Protein AF-0000000072247531 (afdb_homodimer)

Solvent-accessible surface area (backbone atoms only — not comparable to full-atom values): 13735 Å² total; per-residue (Å²): 115,61,51,34,40,39,31,24,33,30,84,73,25,49,42,30,25,58,29,80,34,86,68,77,52,64,66,54,57,54,51,50,53,52,47,31,53,40,40,44,51,36,72,31,54,47,74,45,80,54,95,79,24,31,41,37,31,31,46,56,71,61,30,32,42,34,38,30,31,53,67,83,54,58,65,70,59,52,50,52,50,49,50,50,51,50,52,53,50,50,50,51,47,32,70,75,70,44,84,74,96,62,58,62,43,62,53,61,71,64,62,82,61,68,44,72,41,43,69,56,21,61,55,50,52,69,72,82,117,63,51,35,39,38,31,23,32,30,83,72,25,50,42,30,23,57,30,78,35,86,66,77,51,64,66,52,56,52,51,50,53,54,47,31,54,40,41,45,50,36,73,32,54,47,77,47,80,54,95,78,24,31,39,38,32,30,45,55,71,59,31,32,44,35,37,32,33,53,68,83,56,58,66,69,58,52,50,52,51,48,51,50,51,51,51,52,50,51,50,51,46,33,71,75,71,45,84,73,95,61,56,63,42,62,52,61,71,63,61,82,60,69,43,73,42,42,70,56,21,63,55,50,51,70,72,81

Nearest PDB structures (foldseek):
  5vni-assembly1_C  TM=5.620E-01  e=4.328E-06  Mus musculus
  1ifq-assembly1_A  TM=5.207E-01  e=1.667E-06  Mus musculus
  5vnj-assembly1_C  TM=5.382E-01  e=6.189E-06  Mus musculus
  2dmw-assembly1_A  TM=5.310E-01  e=2.405E-03  Homo sapiens
  4afi-assembly1_B  TM=4.437E-01  e=2.877E-03  Homo sapiens

Radius of gyration: 19.78 Å; Cα contacts (8 Å, |Δi|>4): 388; chains: 2; bounding box: 43×55×35 Å

InterPro domains:
  IPR010908 Longin domain [PF13774] (33-120)
  IPR010908 Longin domain [PS50859] (6-124)
  IPR010908 Longin domain [SM01270] (31-123)
  IPR010908 Longin domain [cd14824] (4-121)
  IPR011012 Longin-like domain superfamily [SSF64356] (2-121)
  IPR044565 Vesicle-trafficking protein Sec22 [PTHR45837] (1-121)

Secondary structure (DSSP, 8-state):
---EEEEEETTT--EEEE---S---HHHHHHHHHHHHHHTTGGG-EEEEETTEEEEEEEETTEEEEEEEETTS-HHHHHHHHHHHHHHHHHHHHHHH-SSS--HHHHHHH--STTTTHHHHHHHHHH-/---EEEEEETTT--EEEE---S---HHHHHHHHHHHHHHTTGGG-EEEEETTEEEEEEEETTEEEEEEEETTS-HHHHHHHHHHHHHHHHHHHHHHH-SSS--HHHHHHH--STTTTHHHHHHHHHH-

Structure (mmCIF, N/CA/C/O backbone):
data_AF-0000000072247531-model_v1
#
loop_
_entity.id
_entity.type
_entity.pdbx_description
1 polymer 'Longin domain-containing protein'
#
loop_
_atom_site.group_PDB
_atom_site.id
_atom_site.type_symbol
_atom_site.label_atom_id
_atom_site.label_alt_id
_atom_site.label_comp_id
_atom_site.label_asym_id
_atom_site.label_entity_id
_atom_site.label_seq_id
_atom_site.pdbx_PDB_ins_code
_atom_site.Cartn_x
_atom_site.Cartn_y
_atom_site.Cartn_z
_atom_site.occupancy
_atom_site.B_iso_or_equiv
_atom_site.auth_seq_id
_atom_site.auth_comp_id
_atom_site.auth_asym_id
_atom_site.auth_atom_id
_atom_site.pdbx_PDB_model_num
ATOM 1 N N . MET A 1 1 ? 10.039 -18.219 -16.688 1 75 1 MET A N 1
ATOM 2 C CA . MET A 1 1 ? 11.008 -17.312 -16.078 1 75 1 MET A CA 1
ATOM 3 C C . MET A 1 1 ? 10.609 -16.953 -14.648 1 75 1 MET A C 1
ATOM 5 O O . MET A 1 1 ? 11.469 -16.781 -13.789 1 75 1 MET A O 1
ATOM 9 N N . CYS A 1 2 ? 9.586 -16.984 -14.242 1 89.31 2 CYS A N 1
ATOM 10 C CA . CYS A 1 2 ? 9.141 -16.672 -12.883 1 89.31 2 CYS A CA 1
ATOM 11 C C . CYS A 1 2 ? 9.352 -17.875 -11.961 1 89.31 2 CYS A C 1
ATOM 13 O O . CYS A 1 2 ? 8.93 -18.984 -12.281 1 89.31 2 CYS A O 1
ATOM 15 N N . ASP A 1 3 ? 10.055 -17.656 -10.883 1 89.56 3 ASP A N 1
ATOM 16 C CA . ASP A 1 3 ? 10.422 -18.766 -10.008 1 89.56 3 ASP A CA 1
ATOM 17 C C . ASP A 1 3 ? 9.234 -19.203 -9.156 1 89.56 3 ASP A C 1
ATOM 19 O O . ASP A 1 3 ? 9.086 -20.391 -8.844 1 89.56 3 ASP A O 1
ATOM 23 N N . ALA A 1 4 ? 8.477 -18.281 -8.773 1 90.94 4 ALA A N 1
ATOM 24 C CA . ALA A 1 4 ? 7.32 -18.625 -7.941 1 90.94 4 ALA A CA 1
ATOM 25 C C . ALA A 1 4 ? 6.289 -17.5 -7.957 1 90.94 4 ALA A C 1
ATOM 27 O O . ALA A 1 4 ? 6.629 -16.328 -8.203 1 90.94 4 ALA A O 1
ATOM 28 N N . VAL A 1 5 ? 5.082 -17.891 -7.723 1 92.94 5 VAL A N 1
ATOM 29 C CA . VAL A 1 5 ? 3.982 -16.953 -7.535 1 92.94 5 VAL A CA 1
ATOM 30 C C . VAL A 1 5 ? 3.23 -17.297 -6.25 1 92.94 5 VAL A C 1
ATOM 32 O O . VAL A 1 5 ? 2.971 -18.469 -5.965 1 92.94 5 VAL A O 1
ATOM 35 N N . LEU A 1 6 ? 2.984 -16.312 -5.457 1 93.88 6 LEU A N 1
ATOM 36 C CA . LEU A 1 6 ? 2.229 -16.5 -4.223 1 93.88 6 LEU A CA 1
ATOM 37 C C . LEU A 1 6 ? 1.16 -15.43 -4.07 1 93.88 6 LEU A C 1
ATOM 39 O O . LEU A 1 6 ? 1.427 -14.242 -4.301 1 93.88 6 LEU A O 1
ATOM 43 N N . LEU A 1 7 ? -0.03 -15.812 -3.844 1 95.56 7 LEU A N 1
ATOM 44 C CA . LEU A 1 7 ? -1.113 -14.914 -3.469 1 95.56 7 LEU A CA 1
ATOM 45 C C . LEU A 1 7 ? -1.451 -15.055 -1.989 1 95.56 7 LEU A C 1
ATOM 47 O O . LEU A 1 7 ? -1.63 -16.172 -1.493 1 95.56 7 LEU A O 1
ATOM 51 N N . CYS A 1 8 ? -1.538 -13.93 -1.299 1 95 8 CYS A N 1
ATOM 52 C CA . CYS A 1 8 ? -1.898 -13.992 0.113 1 95 8 CYS A CA 1
ATOM 53 C C . CYS A 1 8 ? -2.809 -12.828 0.494 1 95 8 CYS A C 1
ATOM 55 O O . CYS A 1 8 ? -2.859 -11.82 -0.211 1 95 8 CYS A O 1
ATOM 57 N N . ARG A 1 9 ? -3.535 -13.008 1.537 1 90.56 9 ARG A N 1
ATOM 58 C CA . ARG A 1 9 ? -4.363 -11.945 2.092 1 90.56 9 ARG A CA 1
ATOM 59 C C . ARG A 1 9 ? -3.508 -10.898 2.797 1 90.56 9 ARG A C 1
ATOM 61 O O . ARG A 1 9 ? -2.65 -11.234 3.615 1 90.56 9 ARG A O 1
ATOM 68 N N . VAL A 1 10 ? -3.68 -9.648 2.432 1 85.5 10 VAL A N 1
ATOM 69 C CA . VAL A 1 10 ? -2.834 -8.562 2.91 1 85.5 10 VAL A CA 1
ATOM 70 C C . VAL A 1 10 ? -3.035 -8.367 4.41 1 85.5 10 VAL A C 1
ATOM 72 O O . VAL A 1 10 ? -2.08 -8.094 5.141 1 85.5 10 VAL A O 1
ATOM 75 N N . SER A 1 11 ? -4.246 -8.578 4.871 1 78.25 11 SER A N 1
ATOM 76 C CA . SER A 1 11 ? -4.625 -8.234 6.234 1 78.25 11 SER A CA 1
ATOM 77 C C . SER A 1 11 ? -3.842 -9.062 7.25 1 78.25 11 SER A C 1
ATOM 79 O O . SER A 1 11 ? -3.494 -8.57 8.328 1 78.25 11 SER A O 1
ATOM 81 N N . ASP A 1 12 ? -3.537 -10.305 6.922 1 82.5 12 ASP A N 1
ATOM 82 C CA . ASP A 1 12 ? -2.898 -11.164 7.91 1 82.5 12 ASP A CA 1
ATOM 83 C C . ASP A 1 12 ? -1.854 -12.07 7.262 1 82.5 12 ASP A C 1
ATOM 85 O O . ASP A 1 12 ? -1.236 -12.891 7.938 1 82.5 12 ASP A O 1
ATOM 89 N N . GLY A 1 13 ? -1.69 -12.047 6.039 1 90.44 13 GLY A N 1
ATOM 90 C CA . GLY A 1 13 ? -0.67 -12.836 5.359 1 90.44 13 GLY A CA 1
ATOM 91 C C . GLY A 1 13 ? -1.125 -14.242 5.023 1 90.44 13 GLY A C 1
ATOM 92 O O . GLY A 1 13 ? -0.319 -15.078 4.613 1 90.44 13 GLY A O 1
ATOM 93 N N . LEU A 1 14 ? -2.396 -14.578 5.188 1 93.25 14 LEU A N 1
ATOM 94 C CA . LEU A 1 14 ? -2.906 -15.914 4.875 1 93.25 14 LEU A CA 1
ATOM 95 C C . LEU A 1 14 ? -2.674 -16.25 3.408 1 93.25 14 LEU A C 1
ATOM 97 O O . LEU A 1 14 ? -3.137 -15.539 2.518 1 93.25 14 LEU A O 1
ATOM 101 N N . THR A 1 15 ? -2.01 -17.391 3.178 1 94.94 15 THR A N 1
ATOM 102 C CA . THR A 1 15 ? -1.706 -17.812 1.816 1 94.94 15 THR A CA 1
ATOM 103 C C . THR A 1 15 ? -2.949 -18.375 1.138 1 94.94 15 THR A C 1
ATOM 105 O O . THR A 1 15 ? -3.582 -19.297 1.66 1 94.94 15 THR A O 1
ATOM 108 N N . LEU A 1 16 ? -3.236 -17.844 -0.013 1 96.19 16 LEU A N 1
ATOM 109 C CA . LEU A 1 16 ? -4.391 -18.297 -0.781 1 96.19 16 LEU A CA 1
ATOM 110 C C . LEU A 1 16 ? -3.967 -19.234 -1.9 1 96.19 16 LEU A C 1
ATOM 112 O O . LEU A 1 16 ? -4.645 -20.234 -2.174 1 96.19 16 LEU A O 1
ATOM 116 N N . VAL A 1 17 ? -2.895 -18.906 -2.586 1 94.5 17 VAL A N 1
ATOM 117 C CA . VAL A 1 17 ? -2.342 -19.656 -3.709 1 94.5 17 VAL A CA 1
ATOM 118 C C . VAL A 1 17 ? -0.818 -19.656 -3.627 1 94.5 17 VAL A C 1
ATOM 120 O O . VAL A 1 17 ? -0.207 -18.656 -3.25 1 94.5 17 VAL A O 1
ATOM 123 N N . GLU A 1 18 ? -0.218 -20.688 -3.896 1 91.69 18 GLU A N 1
ATOM 124 C CA . GLU A 1 18 ? 1.229 -20.781 -4.062 1 91.69 18 GLU A CA 1
ATOM 125 C C . GLU A 1 18 ? 1.593 -21.719 -5.215 1 91.69 18 GLU A C 1
ATOM 127 O O . GLU A 1 18 ? 1.03 -22.797 -5.34 1 91.69 18 GLU A O 1
ATOM 132 N N . THR A 1 19 ? 2.395 -21.125 -6.102 1 84.62 19 THR A N 1
ATOM 133 C CA . THR A 1 19 ? 2.826 -21.969 -7.207 1 84.62 19 THR A CA 1
ATOM 134 C C . THR A 1 19 ? 4.184 -22.594 -6.91 1 84.62 19 THR A C 1
ATOM 136 O O . THR A 1 19 ? 5.012 -22 -6.219 1 84.62 19 THR A O 1
ATOM 139 N N . ASN A 1 20 ? 4.211 -23.938 -6.711 1 64.38 20 ASN A N 1
ATOM 140 C CA . ASN A 1 20 ? 5.469 -24.641 -6.508 1 64.38 20 ASN A CA 1
ATOM 141 C C . ASN A 1 20 ? 6.34 -24.609 -7.762 1 64.38 20 ASN A C 1
ATOM 143 O O . ASN A 1 20 ? 5.922 -25.062 -8.828 1 64.38 20 ASN A O 1
ATOM 147 N N . SER A 1 21 ? 7.121 -23.438 -7.91 1 56.81 21 SER A N 1
ATOM 148 C CA . SER A 1 21 ? 8.07 -23.766 -8.969 1 56.81 21 SER A CA 1
ATOM 149 C C . SER A 1 21 ? 8.922 -24.984 -8.594 1 56.81 21 SER A C 1
ATOM 151 O O . SER A 1 21 ? 9.125 -25.266 -7.41 1 56.81 21 SER A O 1
ATOM 153 N N . GLU A 1 22 ? 9.039 -25.859 -9.523 1 53.44 22 GLU A N 1
ATOM 154 C CA . GLU A 1 22 ? 9.984 -26.969 -9.422 1 53.44 22 GLU A CA 1
ATOM 155 C C . GLU A 1 22 ? 11.227 -26.547 -8.625 1 53.44 22 GLU A C 1
ATOM 157 O O . GLU A 1 22 ? 11.977 -27.406 -8.156 1 53.44 22 GLU A O 1
ATOM 162 N N . THR A 1 23 ? 11.516 -25.297 -8.789 1 52 23 THR A N 1
ATOM 163 C CA . THR A 1 23 ? 12.805 -24.938 -8.188 1 52 23 THR A CA 1
ATOM 164 C C . THR A 1 23 ? 12.695 -24.875 -6.672 1 52 23 THR A C 1
ATOM 166 O O . THR A 1 23 ? 11.758 -24.281 -6.133 1 52 23 THR A O 1
ATOM 169 N N . LYS A 1 24 ? 12.812 -25.984 -6.02 1 56.06 24 LYS A N 1
ATOM 170 C CA . LYS A 1 24 ? 13.023 -26.422 -4.648 1 56.06 24 LYS A CA 1
ATOM 171 C C . LYS A 1 24 ? 13.719 -25.344 -3.822 1 56.06 24 LYS A C 1
ATOM 173 O O . LYS A 1 24 ? 14.312 -25.641 -2.783 1 56.06 24 LYS A O 1
ATOM 178 N N . ASN A 1 25 ? 13.57 -24.031 -4.266 1 69.88 25 ASN A N 1
ATOM 179 C CA . ASN A 1 25 ? 14.453 -23.188 -3.453 1 69.88 25 ASN A CA 1
ATOM 180 C C . ASN A 1 25 ? 13.773 -22.766 -2.156 1 69.88 25 ASN A C 1
ATOM 182 O O . ASN A 1 25 ? 12.891 -21.906 -2.168 1 69.88 25 ASN A O 1
ATOM 186 N N . MET A 1 26 ? 13.938 -23.609 -1.219 1 78.12 26 MET A N 1
ATOM 187 C CA . MET A 1 26 ? 13.492 -23.391 0.153 1 78.12 26 MET A CA 1
ATOM 188 C C . MET A 1 26 ? 13.688 -21.938 0.561 1 78.12 26 MET A C 1
ATOM 190 O O . MET A 1 26 ? 12.938 -21.406 1.382 1 78.12 26 MET A O 1
ATOM 194 N N . SER A 1 27 ? 14.625 -21.328 -0.127 1 83.56 27 SER A N 1
ATOM 195 C CA . SER A 1 27 ? 14.938 -19.953 0.213 1 83.56 27 SER A CA 1
ATOM 196 C C . SER A 1 27 ? 13.789 -19.016 -0.157 1 83.56 27 SER A C 1
ATOM 198 O O . SER A 1 27 ? 13.445 -18.109 0.603 1 83.56 27 SER A O 1
ATOM 200 N N . HIS A 1 28 ? 13.109 -19.312 -1.22 1 87.75 28 HIS A N 1
ATOM 201 C CA . HIS A 1 28 ? 12.008 -18.453 -1.65 1 87.75 28 HIS A CA 1
ATOM 202 C C . HIS A 1 28 ? 10.797 -18.625 -0.741 1 87.75 28 HIS A C 1
ATOM 204 O O . HIS A 1 28 ? 10.109 -17.641 -0.432 1 87.75 28 HIS A O 1
ATOM 210 N N . LYS A 1 29 ? 10.648 -19.875 -0.338 1 86.06 29 LYS A N 1
ATOM 211 C CA . LYS A 1 29 ? 9.508 -20.141 0.532 1 86.06 29 LYS A CA 1
ATOM 212 C C . LYS A 1 29 ? 9.586 -19.328 1.814 1 86.06 29 LYS A C 1
ATOM 214 O O . LYS A 1 29 ? 8.602 -1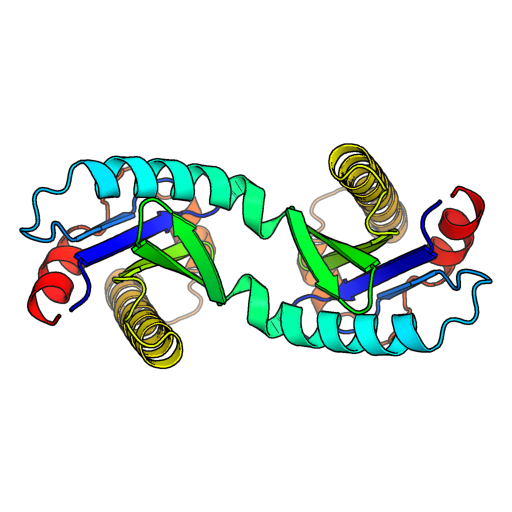8.703 2.227 1 86.06 29 LYS A O 1
ATOM 219 N N . PHE A 1 30 ? 10.719 -19.328 2.311 1 87.56 30 PHE A N 1
ATOM 220 C CA . PHE A 1 30 ? 10.93 -18.578 3.541 1 87.56 30 PHE A CA 1
ATOM 221 C C . PHE A 1 30 ? 10.773 -17.078 3.295 1 87.56 30 PHE A C 1
ATOM 223 O O . PHE A 1 30 ? 10.109 -16.375 4.066 1 87.56 30 PHE A O 1
ATOM 230 N N . GLU A 1 31 ? 11.344 -16.609 2.268 1 89.44 31 GLU A N 1
ATOM 231 C CA . GLU A 1 31 ? 11.289 -15.188 1.955 1 89.44 31 GLU A CA 1
ATOM 232 C C . GLU A 1 31 ? 9.859 -14.742 1.658 1 89.44 31 GLU A C 1
ATOM 234 O O . GLU A 1 31 ? 9.43 -13.672 2.092 1 89.44 31 GLU A O 1
ATOM 239 N N . LEU A 1 32 ? 9.18 -15.586 1.001 1 90.5 32 LEU A N 1
ATOM 240 C CA . LEU A 1 32 ? 7.805 -15.273 0.64 1 90.5 32 LEU A CA 1
ATOM 241 C C . LEU A 1 32 ? 6.918 -15.211 1.879 1 90.5 32 LEU A C 1
ATOM 243 O O . LEU A 1 32 ? 6.094 -14.297 2.012 1 90.5 32 LEU A O 1
ATOM 247 N N . LYS A 1 33 ? 7.137 -16.109 2.719 1 88.75 33 LYS A N 1
ATOM 248 C CA . LYS A 1 33 ? 6.387 -16.094 3.969 1 88.75 33 LYS A CA 1
ATOM 249 C C . LYS A 1 33 ? 6.664 -14.828 4.766 1 88.75 33 LYS A C 1
ATOM 251 O O . LYS A 1 33 ? 5.742 -14.211 5.309 1 88.75 33 LYS A O 1
ATOM 256 N N . LYS A 1 34 ? 7.895 -14.523 4.844 1 86.31 34 LYS A N 1
ATOM 257 C CA . LYS A 1 34 ? 8.289 -13.297 5.523 1 86.31 34 LYS A CA 1
ATOM 258 C C . LYS A 1 34 ? 7.641 -12.078 4.879 1 86.31 34 LYS A C 1
ATOM 260 O O . LYS A 1 34 ? 7.16 -11.18 5.578 1 86.31 34 LYS A O 1
ATOM 265 N N . LEU A 1 35 ? 7.586 -12.055 3.621 1 85.12 35 LEU A N 1
ATOM 266 C CA . LEU A 1 35 ? 7.012 -10.938 2.877 1 85.12 35 LEU A CA 1
ATOM 267 C C . LEU A 1 35 ? 5.512 -10.828 3.129 1 85.12 35 LEU A C 1
ATOM 269 O O . LEU A 1 35 ? 4.992 -9.727 3.336 1 85.12 35 LEU A O 1
ATOM 273 N N . CYS A 1 36 ? 4.82 -11.914 3.193 1 88.75 36 CYS A N 1
ATOM 274 C CA . CYS A 1 36 ? 3.385 -11.922 3.451 1 88.75 36 CYS A CA 1
ATOM 275 C C . CYS A 1 36 ? 3.076 -11.336 4.824 1 88.75 36 CYS A C 1
ATOM 277 O O . CYS A 1 36 ? 2.07 -10.641 4.996 1 88.75 36 CYS A O 1
ATOM 279 N N . LYS A 1 37 ? 3.959 -11.531 5.668 1 81.38 37 LYS A N 1
ATOM 280 C CA . LYS A 1 37 ? 3.77 -11.023 7.023 1 81.38 37 LYS A CA 1
ATOM 281 C C . LYS A 1 37 ? 4.031 -9.516 7.082 1 81.38 37 LYS A C 1
ATOM 283 O O . LYS A 1 37 ? 3.377 -8.797 7.84 1 81.38 37 LYS A O 1
ATOM 288 N N . LYS A 1 38 ? 4.973 -9.172 6.262 1 73 38 LYS A N 1
ATOM 289 C CA . LYS A 1 38 ? 5.344 -7.762 6.242 1 73 38 LYS A CA 1
ATOM 290 C C . LYS A 1 38 ? 4.285 -6.926 5.527 1 73 38 LYS A C 1
ATOM 292 O O . LYS A 1 38 ? 4.074 -5.762 5.871 1 73 38 LYS A O 1
ATOM 297 N N . LEU A 1 39 ? 3.703 -7.488 4.527 1 68.56 39 LEU A N 1
ATOM 298 C CA . LEU A 1 39 ? 2.682 -6.773 3.77 1 68.56 39 LEU A CA 1
ATOM 299 C C . LEU A 1 39 ? 1.564 -6.289 4.688 1 68.56 39 LEU A C 1
ATOM 301 O O . LEU A 1 39 ? 0.998 -5.215 4.473 1 68.56 39 LEU A O 1
ATOM 305 N N . GLU A 1 40 ? 1.341 -7.148 5.629 1 59.72 40 GLU A N 1
ATOM 306 C CA . GLU A 1 40 ? 0.363 -6.746 6.637 1 59.72 40 GLU A CA 1
ATOM 307 C C . GLU A 1 40 ? 0.709 -5.379 7.227 1 59.72 40 GLU A C 1
ATOM 309 O O . GLU A 1 40 ? -0.183 -4.582 7.523 1 59.72 40 GLU A O 1
ATOM 314 N N . THR A 1 41 ? 2.078 -5.324 7.309 1 52 41 THR A N 1
ATOM 315 C CA . THR A 1 41 ? 2.561 -4.098 7.934 1 52 41 THR A CA 1
ATOM 316 C C . THR A 1 41 ? 2.863 -3.035 6.883 1 52 41 THR A C 1
ATOM 318 O O . THR A 1 41 ? 2.855 -1.84 7.18 1 52 41 THR A O 1
ATOM 321 N N . PHE A 1 42 ? 3.4 -3.463 5.758 1 50.16 42 PHE A N 1
ATOM 322 C CA . PHE A 1 42 ? 3.912 -2.6 4.699 1 50.16 42 PHE A CA 1
ATOM 323 C C . PHE A 1 42 ? 2.838 -1.625 4.23 1 50.16 42 PHE A C 1
ATOM 325 O O . PHE A 1 42 ? 3.123 -0.451 3.982 1 50.16 42 PHE A O 1
ATOM 332 N N . PRO A 1 43 ? 1.7 -2.248 3.607 1 50.75 43 PRO A N 1
ATOM 333 C CA . PRO A 1 43 ? 0.949 -1.186 2.936 1 50.75 43 PRO A CA 1
ATOM 334 C C . PRO A 1 43 ? 0.938 0.121 3.725 1 50.75 43 PRO A C 1
ATOM 336 O O . PRO A 1 43 ? 0.689 1.188 3.158 1 50.75 43 PRO A O 1
ATOM 339 N N . LYS A 1 44 ? 1.321 -0.103 5.07 1 55.56 44 LYS A N 1
ATOM 340 C CA . LYS A 1 44 ? 0.966 0.963 6 1 55.56 44 LYS A CA 1
ATOM 341 C C . LYS A 1 44 ? 2.133 1.924 6.207 1 55.56 44 LYS A C 1
ATOM 343 O O . LYS A 1 44 ? 1.93 3.129 6.379 1 55.56 44 LYS A O 1
ATOM 348 N N . LEU A 1 45 ? 3.479 1.396 5.922 1 61.91 45 LEU A N 1
ATOM 349 C CA . LEU A 1 45 ? 4.598 2.273 6.242 1 61.91 45 LEU A CA 1
ATOM 350 C C . LEU A 1 45 ? 5.68 2.188 5.168 1 61.91 45 LEU A C 1
ATOM 352 O O . LEU A 1 45 ? 6.25 1.117 4.938 1 61.91 45 LEU A O 1
ATOM 356 N N . SER A 1 46 ? 5.789 3.158 4.262 1 73.12 46 SER A N 1
ATOM 357 C CA . SER A 1 46 ? 6.809 3.166 3.219 1 73.12 46 SER A CA 1
ATOM 358 C C . SER A 1 46 ? 7.621 4.457 3.246 1 73.12 46 SER A C 1
ATOM 360 O O . SER A 1 46 ? 7.16 5.473 3.771 1 73.12 46 SER A O 1
ATOM 362 N N . THR A 1 47 ? 8.961 4.309 2.797 1 78.5 47 THR A N 1
ATOM 363 C CA . THR A 1 47 ? 9.836 5.465 2.695 1 78.5 47 THR A CA 1
ATOM 364 C C . THR A 1 47 ? 10.383 5.613 1.277 1 78.5 47 THR A C 1
ATOM 366 O O . THR A 1 47 ? 10.805 4.629 0.666 1 78.5 47 THR A O 1
ATOM 369 N N . ILE A 1 48 ? 10.289 6.773 0.723 1 80.19 48 ILE A N 1
ATOM 370 C CA . ILE A 1 48 ? 10.891 7.113 -0.562 1 80.19 48 ILE A CA 1
ATOM 371 C C . ILE A 1 48 ? 11.953 8.195 -0.366 1 80.19 48 ILE A C 1
ATOM 373 O O . ILE A 1 48 ? 11.688 9.234 0.247 1 80.19 48 ILE A O 1
ATOM 377 N N . ALA A 1 49 ? 13.133 7.941 -0.798 1 83.25 49 ALA A N 1
ATOM 378 C CA . ALA A 1 49 ? 14.188 8.953 -0.769 1 83.25 49 ALA A CA 1
ATOM 379 C C . ALA A 1 49 ? 14.211 9.758 -2.062 1 83.25 49 ALA A C 1
ATOM 381 O O . ALA A 1 49 ? 14.227 9.195 -3.156 1 83.25 49 ALA A O 1
ATOM 382 N N . SER A 1 50 ? 14.055 11.055 -1.926 1 81.88 50 SER A N 1
ATOM 383 C CA . SER A 1 50 ? 14.094 11.961 -3.068 1 81.88 50 SER A CA 1
ATOM 384 C C . SER A 1 50 ? 14.641 13.328 -2.672 1 81.88 50 SER A C 1
ATOM 386 O O . SER A 1 50 ? 14.305 13.852 -1.608 1 81.88 50 SER A O 1
ATOM 388 N N . ASN A 1 51 ? 15.523 13.93 -3.566 1 84.81 51 ASN A N 1
ATOM 389 C CA . ASN A 1 51 ? 16.031 15.289 -3.402 1 84.81 51 ASN A CA 1
ATOM 390 C C . ASN A 1 51 ? 16.672 15.484 -2.027 1 84.81 51 ASN A C 1
ATOM 392 O O . ASN A 1 51 ? 16.391 16.469 -1.346 1 84.81 51 ASN A O 1
ATOM 396 N N . GLN A 1 52 ? 17.344 14.547 -1.473 1 88.81 52 GLN A N 1
ATOM 397 C CA . GLN A 1 52 ? 18.094 14.625 -0.228 1 88.81 52 GLN A CA 1
ATOM 398 C C . GLN A 1 52 ? 17.172 14.617 0.983 1 88.81 52 GLN A C 1
ATOM 400 O O . GLN A 1 52 ? 17.531 15.102 2.057 1 88.81 52 GLN A O 1
ATOM 405 N N . PHE A 1 53 ? 15.984 14.203 0.764 1 91.81 53 PHE A N 1
ATOM 406 C CA . PHE A 1 53 ? 15.031 14.055 1.854 1 91.81 53 PHE A CA 1
ATOM 407 C C . PHE A 1 53 ? 14.398 12.664 1.836 1 91.81 53 PHE A C 1
ATOM 409 O O . PHE A 1 53 ? 14.391 11.992 0.802 1 91.81 53 PHE A O 1
ATOM 416 N N . ASN A 1 54 ? 13.898 12.266 3.021 1 91.56 54 ASN A N 1
ATOM 417 C CA . ASN A 1 54 ? 13.039 11.086 3.148 1 91.56 54 ASN A CA 1
ATOM 418 C C . ASN A 1 54 ? 11.57 11.477 3.223 1 91.56 54 ASN A C 1
ATOM 420 O O . ASN A 1 54 ? 11.188 12.344 4.012 1 91.56 54 ASN A O 1
ATOM 424 N N . TYR A 1 55 ? 10.859 10.906 2.34 1 90.56 55 TYR A N 1
ATOM 425 C CA . TYR A 1 55 ? 9.406 11 2.377 1 90.56 55 TYR A CA 1
ATOM 426 C C . TYR A 1 55 ? 8.789 9.734 2.959 1 90.56 55 TYR A C 1
ATOM 428 O O . TYR A 1 55 ? 8.68 8.719 2.27 1 90.56 55 TYR A O 1
ATOM 436 N N . HIS A 1 56 ? 8.445 9.797 4.242 1 90.31 56 HIS A N 1
ATOM 437 C CA . HIS A 1 56 ? 7.816 8.672 4.922 1 90.31 56 HIS A CA 1
ATOM 438 C C . HIS A 1 56 ? 6.297 8.711 4.77 1 90.31 56 HIS A C 1
ATOM 440 O O . HIS A 1 56 ? 5.691 9.781 4.871 1 90.31 56 HIS A O 1
ATOM 446 N N . PHE A 1 57 ? 5.699 7.551 4.445 1 89.62 57 PHE A N 1
ATOM 447 C CA . PHE A 1 57 ? 4.242 7.625 4.387 1 89.62 57 PHE A CA 1
ATOM 448 C C . PHE A 1 57 ? 3.611 6.336 4.898 1 89.62 57 PHE A C 1
ATOM 450 O O . PHE A 1 57 ? 4.266 5.293 4.938 1 89.62 57 PHE A O 1
ATOM 457 N N . LEU A 1 58 ? 2.484 6.492 5.395 1 86 58 LEU A N 1
ATOM 458 C CA . LEU A 1 58 ? 1.638 5.375 5.801 1 86 58 LEU A CA 1
ATOM 459 C C . LEU A 1 58 ? 0.229 5.527 5.234 1 86 58 LEU A C 1
ATOM 461 O O . LEU A 1 58 ? -0.23 6.648 4.996 1 86 58 LEU A O 1
ATOM 465 N N . ILE A 1 59 ? -0.39 4.418 4.902 1 84.69 59 ILE A N 1
ATOM 466 C CA . ILE A 1 59 ? -1.744 4.438 4.359 1 84.69 59 ILE A CA 1
ATOM 467 C C . ILE A 1 59 ? -2.717 3.848 5.383 1 84.69 59 ILE A C 1
ATOM 469 O O . ILE A 1 59 ? -2.459 2.785 5.949 1 84.69 59 ILE A O 1
ATOM 473 N N . ASP A 1 60 ? -3.707 4.562 5.641 1 83.88 60 ASP A N 1
ATOM 474 C CA . ASP A 1 60 ? -4.77 4.113 6.535 1 83.88 60 ASP A CA 1
ATOM 475 C C . ASP A 1 60 ? -6.133 4.594 6.051 1 83.88 60 ASP A C 1
ATOM 477 O O . ASP A 1 60 ? -6.328 5.785 5.809 1 83.88 60 ASP A O 1
ATOM 481 N N . ASN A 1 61 ? -7 3.66 5.855 1 80.5 61 ASN A N 1
ATOM 482 C CA . ASN A 1 61 ? -8.391 3.949 5.504 1 80.5 61 ASN A CA 1
ATOM 483 C C . ASN A 1 61 ? -8.484 4.812 4.25 1 80.5 61 ASN A C 1
ATOM 485 O O . ASN A 1 61 ? -9.219 5.801 4.227 1 80.5 61 ASN A O 1
ATOM 489 N N . GLY A 1 62 ? -7.684 4.512 3.275 1 81.25 62 GLY A N 1
ATOM 490 C CA . GLY A 1 62 ? -7.723 5.188 1.987 1 81.25 62 GLY A CA 1
ATOM 491 C C . GLY A 1 62 ? -6.996 6.52 1.988 1 81.25 62 GLY A C 1
ATOM 492 O O . GLY A 1 62 ? -7.016 7.242 0.992 1 81.25 62 GLY A O 1
ATOM 493 N N . ILE A 1 63 ? -6.426 6.875 3.096 1 90.75 63 ILE A N 1
ATOM 494 C CA . ILE A 1 63 ? -5.68 8.125 3.234 1 90.75 63 ILE A CA 1
ATOM 495 C C . ILE A 1 63 ? -4.188 7.824 3.342 1 90.75 63 ILE A C 1
ATOM 497 O O . ILE A 1 63 ? -3.777 6.938 4.094 1 90.75 63 ILE A O 1
ATOM 501 N N . ALA A 1 64 ? -3.422 8.555 2.584 1 91 64 ALA A N 1
ATOM 502 C CA . ALA A 1 64 ? -1.969 8.516 2.738 1 91 64 ALA A CA 1
ATOM 503 C C . ALA A 1 64 ? -1.481 9.648 3.631 1 91 64 ALA A C 1
ATOM 505 O O . ALA A 1 64 ? -1.85 10.812 3.426 1 91 64 ALA A O 1
ATOM 506 N N . TYR A 1 65 ? -0.751 9.312 4.641 1 92.81 65 TYR A N 1
ATOM 507 C CA . TYR A 1 65 ? -0.067 10.25 5.52 1 92.81 65 TYR A CA 1
ATOM 508 C C . TYR A 1 65 ? 1.412 10.352 5.168 1 92.81 65 TYR A C 1
ATOM 510 O O . TYR A 1 65 ? 2.146 9.367 5.258 1 92.81 65 TYR A O 1
ATOM 518 N N . ILE A 1 66 ? 1.78 11.562 4.801 1 92.44 66 ILE A N 1
ATOM 519 C CA . ILE A 1 66 ? 3.15 11.727 4.332 1 92.44 66 ILE A CA 1
ATOM 520 C C . ILE A 1 66 ? 3.863 12.781 5.184 1 92.44 66 ILE A C 1
ATOM 522 O O . ILE A 1 66 ? 3.293 13.828 5.484 1 92.44 66 ILE A O 1
ATOM 526 N N . ALA A 1 67 ? 5.055 12.484 5.559 1 92.94 67 ALA A N 1
ATOM 527 C CA . ALA A 1 67 ? 5.895 13.438 6.281 1 92.94 67 ALA A CA 1
ATOM 528 C C . ALA A 1 67 ? 7.301 13.484 5.688 1 92.94 67 ALA A C 1
ATOM 530 O O . ALA A 1 67 ? 7.84 12.461 5.266 1 92.94 67 ALA A O 1
ATOM 531 N N . VAL A 1 68 ? 7.84 14.656 5.723 1 92.56 68 VAL A N 1
ATOM 532 C CA . VAL A 1 68 ? 9.133 14.891 5.094 1 92.56 68 VAL A CA 1
ATOM 533 C C . VAL A 1 68 ? 10.195 15.141 6.164 1 92.56 68 VAL A C 1
ATOM 535 O O . VAL A 1 68 ? 10.016 16.016 7.023 1 92.56 68 VAL A O 1
ATOM 538 N N . PHE A 1 69 ? 11.273 14.391 6.078 1 92.06 69 PHE A N 1
ATOM 539 C CA . PHE A 1 69 ? 12.383 14.531 7.02 1 92.06 69 PHE A CA 1
ATOM 540 C C . PHE A 1 69 ? 13.719 14.516 6.289 1 92.06 69 PHE A C 1
ATOM 542 O O . PHE A 1 69 ? 13.836 13.93 5.211 1 92.06 69 PHE A O 1
ATOM 549 N N . PRO A 1 70 ? 14.688 15.234 6.84 1 93 70 PRO A N 1
ATOM 550 C CA . PRO A 1 70 ? 16.031 15.055 6.289 1 93 70 PRO A CA 1
ATOM 551 C C . PRO A 1 70 ? 16.5 13.602 6.336 1 93 70 PRO A C 1
ATOM 553 O O . PRO A 1 70 ? 16 12.812 7.152 1 93 70 PRO A O 1
ATOM 556 N N . LEU A 1 71 ? 17.484 13.289 5.555 1 91.88 71 LEU A N 1
ATOM 557 C CA . LEU A 1 71 ? 18.016 11.93 5.453 1 91.88 71 LEU A CA 1
ATOM 558 C C . LEU A 1 71 ? 18.594 11.477 6.789 1 91.88 71 LEU A C 1
ATOM 560 O O . LEU A 1 71 ? 18.594 10.281 7.09 1 91.88 71 LEU A O 1
ATOM 564 N N . SER A 1 72 ? 18.984 12.344 7.543 1 92.75 72 SER A N 1
ATOM 565 C CA . SER A 1 72 ? 19.672 12.055 8.797 1 92.75 72 SER A CA 1
ATOM 566 C C . SER A 1 72 ? 18.672 11.742 9.914 1 92.75 72 SER A C 1
ATOM 568 O O . SER A 1 72 ? 19.062 11.258 10.977 1 92.75 72 SER A O 1
ATOM 570 N N . TYR A 1 73 ? 17.469 12.055 9.734 1 93 73 TYR A N 1
ATOM 571 C CA . TYR A 1 73 ? 16.453 11.867 10.766 1 93 73 TYR A CA 1
ATOM 572 C C . TYR A 1 73 ? 16.125 10.383 10.938 1 93 73 TYR A C 1
ATOM 574 O O . TYR A 1 73 ? 15.898 9.672 9.953 1 93 73 TYR A O 1
ATOM 582 N N . PRO A 1 74 ? 16.031 9.906 12.133 1 92.31 74 PRO A N 1
ATOM 583 C CA . PRO A 1 74 ? 15.773 8.484 12.367 1 92.31 74 PRO A CA 1
ATOM 584 C C . PRO A 1 74 ? 14.414 8.031 11.844 1 92.31 74 PRO A C 1
ATOM 586 O O . PRO A 1 74 ? 13.383 8.609 12.211 1 92.31 74 PRO A O 1
ATOM 589 N N . LYS A 1 75 ? 14.453 6.945 11.062 1 87.12 75 LYS A N 1
ATOM 590 C CA . LYS A 1 75 ? 13.242 6.434 10.422 1 87.12 75 LYS A CA 1
ATOM 591 C C . LYS A 1 75 ? 12.188 6.051 11.461 1 87.12 75 LYS A C 1
ATOM 593 O O . LYS A 1 75 ? 11.008 6.375 11.297 1 87.12 75 LYS A O 1
ATOM 598 N N . LYS A 1 76 ? 12.602 5.441 12.562 1 87.38 76 LYS A N 1
ATOM 599 C CA . LYS A 1 76 ? 11.68 5 13.602 1 87.38 76 LYS A CA 1
ATOM 600 C C . LYS A 1 76 ? 10.914 6.184 14.195 1 87.38 76 LYS A C 1
ATOM 602 O O . LYS A 1 76 ? 9.719 6.082 14.461 1 87.38 76 LYS A O 1
ATOM 607 N N . LEU A 1 77 ? 11.539 7.27 14.391 1 90.19 77 LEU A N 1
ATOM 608 C CA . LEU A 1 77 ? 10.914 8.469 14.938 1 90.19 77 LEU A CA 1
ATOM 609 C C . LEU A 1 77 ? 9.953 9.094 13.922 1 90.19 77 LEU A C 1
ATOM 611 O O . LEU A 1 77 ? 8.891 9.586 14.289 1 90.19 77 LEU A O 1
ATOM 615 N N . ALA A 1 78 ? 10.352 9.055 12.688 1 90.75 78 ALA A N 1
ATOM 616 C CA . ALA A 1 78 ? 9.484 9.57 11.625 1 90.75 78 ALA A CA 1
ATOM 617 C C . ALA A 1 78 ? 8.172 8.805 11.57 1 90.75 78 ALA A C 1
ATOM 619 O O . ALA A 1 78 ? 7.098 9.406 11.5 1 90.75 78 ALA A O 1
ATOM 620 N N . PHE A 1 79 ? 8.242 7.488 11.703 1 89.56 79 PHE A N 1
ATOM 621 C CA . PHE A 1 79 ? 7.035 6.68 11.641 1 89.56 79 PHE A CA 1
ATOM 622 C C . PHE A 1 79 ? 6.219 6.824 12.922 1 89.56 79 PHE A C 1
ATOM 624 O O . PHE A 1 79 ? 4.988 6.777 12.883 1 89.56 79 PHE A O 1
ATOM 631 N N . LEU A 1 80 ? 6.887 6.961 14.016 1 89.5 80 LEU A N 1
ATOM 632 C CA . LEU A 1 80 ? 6.164 7.258 15.242 1 89.5 80 LEU A CA 1
ATOM 633 C C . LEU A 1 80 ? 5.371 8.555 15.109 1 89.5 80 LEU A C 1
ATOM 635 O O . LEU A 1 80 ? 4.211 8.625 15.523 1 89.5 80 LEU A O 1
ATOM 639 N N . PHE A 1 81 ? 6.043 9.531 14.547 1 92 81 PHE A N 1
ATOM 640 C CA . PHE A 1 81 ? 5.406 10.812 14.273 1 92 81 PHE A CA 1
ATOM 641 C C . PHE A 1 81 ? 4.199 10.633 13.359 1 92 81 PHE A C 1
ATOM 643 O O . PHE A 1 81 ? 3.111 11.133 13.656 1 92 81 PHE A O 1
ATOM 650 N N . LEU A 1 82 ? 4.305 9.891 12.344 1 91.25 82 LEU A N 1
ATOM 651 C CA . LEU A 1 82 ? 3.234 9.672 11.375 1 91.25 82 LEU A CA 1
ATOM 652 C C . LEU A 1 82 ? 2.062 8.938 12.023 1 91.25 82 LEU A C 1
ATOM 654 O O . LEU A 1 82 ? 0.902 9.273 11.773 1 91.25 82 LEU A O 1
ATOM 658 N N . ASN A 1 83 ? 2.391 8.023 12.805 1 90.12 83 ASN A N 1
ATOM 659 C CA . ASN A 1 83 ? 1.346 7.293 13.516 1 90.12 83 ASN A CA 1
ATOM 660 C C . ASN A 1 83 ? 0.535 8.219 14.422 1 90.12 83 ASN A C 1
ATOM 662 O O . ASN A 1 83 ? -0.687 8.086 14.516 1 90.12 83 ASN A O 1
ATOM 666 N N . ASP A 1 84 ? 1.279 9.07 15.047 1 92.5 84 ASP A N 1
ATOM 667 C CA . ASP A 1 84 ? 0.604 10.047 15.891 1 92.5 84 ASP A CA 1
ATOM 668 C C . ASP A 1 84 ? -0.328 10.93 15.07 1 92.5 84 ASP A C 1
ATOM 670 O O . ASP A 1 84 ? -1.458 11.203 15.484 1 92.5 84 ASP A O 1
ATOM 674 N N . ILE A 1 85 ? 0.118 11.406 13.969 1 92.31 85 ILE A N 1
ATOM 675 C CA . ILE A 1 85 ? -0.693 12.234 13.086 1 92.31 85 ILE A CA 1
ATOM 676 C C . ILE A 1 85 ? -1.926 11.453 12.633 1 92.31 85 ILE A C 1
ATOM 678 O O . ILE A 1 85 ? -3.035 11.984 12.617 1 92.31 85 ILE A O 1
ATOM 682 N N . CYS A 1 86 ? -1.737 10.242 12.227 1 91.94 86 CYS A N 1
ATOM 683 C CA . CYS A 1 86 ? -2.83 9.375 11.805 1 91.94 86 CYS A CA 1
ATOM 684 C C . CYS A 1 86 ? -3.885 9.25 12.898 1 91.94 86 CYS A C 1
ATOM 686 O O . CYS A 1 86 ? -5.078 9.422 12.633 1 91.94 86 CYS A O 1
ATOM 688 N N . LYS A 1 87 ? -3.4 9.031 14.047 1 93.12 87 LYS A N 1
ATOM 689 C CA . LYS A 1 87 ? -4.309 8.906 15.18 1 93.12 87 LYS A CA 1
ATOM 690 C C . LYS A 1 87 ? -5.102 10.195 15.398 1 93.12 87 LYS A C 1
ATOM 692 O O . LYS A 1 87 ? -6.316 10.156 15.586 1 93.12 87 LYS A O 1
ATOM 697 N N . GLN A 1 88 ? -4.383 11.258 15.344 1 93 88 GLN A N 1
ATOM 698 C CA . GLN A 1 88 ? -5.016 12.555 15.539 1 93 88 GLN A CA 1
ATOM 699 C C . GLN A 1 88 ? -6.047 12.836 14.445 1 93 88 GLN A C 1
ATOM 701 O O . GLN A 1 88 ? -7.125 13.359 14.727 1 93 88 GLN A O 1
ATOM 706 N N . PHE A 1 89 ? -5.742 12.492 13.242 1 94.69 89 PHE A N 1
ATOM 707 C CA . PHE A 1 89 ? -6.664 12.742 12.141 1 94.69 89 PHE A CA 1
ATOM 708 C C . PHE A 1 89 ? -7.891 11.844 12.242 1 94.69 89 PHE A C 1
ATOM 710 O O . PHE A 1 89 ? -9.008 12.273 11.945 1 94.69 89 PHE A O 1
ATOM 717 N N . ASN A 1 90 ? -7.688 10.617 12.641 1 92.94 90 ASN A N 1
ATOM 718 C CA . ASN A 1 90 ? -8.82 9.734 12.883 1 92.94 90 ASN A CA 1
ATOM 719 C C . ASN A 1 90 ? -9.758 10.305 13.945 1 92.94 90 ASN A C 1
ATOM 721 O O . ASN A 1 90 ? -10.984 10.227 13.805 1 92.94 90 ASN A O 1
ATOM 725 N N . GLU A 1 91 ? -9.117 10.812 14.961 1 93.06 91 GLU A N 1
ATOM 726 C CA . GLU A 1 91 ? -9.922 11.461 15.992 1 93.06 91 GLU A CA 1
ATOM 727 C C . GLU A 1 91 ? -10.719 12.633 15.422 1 93.06 91 GLU A C 1
ATOM 729 O O . GLU A 1 91 ? -11.883 12.836 15.773 1 93.06 91 GLU A O 1
ATOM 734 N N . GLU A 1 92 ? -10.047 13.391 14.555 1 92.69 92 GLU A N 1
ATOM 735 C CA . GLU A 1 92 ? -10.719 14.5 13.875 1 92.69 92 GLU A CA 1
ATOM 736 C C . GLU A 1 92 ? -11.906 14 13.062 1 92.69 92 GLU A C 1
ATOM 738 O O . GLU A 1 92 ? -12.977 14.625 13.07 1 92.69 92 GLU A O 1
ATOM 743 N N . LEU A 1 93 ? -11.812 12.898 12.359 1 93.81 93 LEU A N 1
ATOM 744 C CA . LEU A 1 93 ? -12.906 12.312 11.586 1 93.81 93 LEU A CA 1
ATOM 745 C C . LEU A 1 93 ? -14.047 11.867 12.492 1 93.81 93 LEU A C 1
ATOM 747 O O . LEU A 1 93 ? -15.219 12.062 12.164 1 93.81 93 LEU A O 1
ATOM 751 N N . MET A 1 94 ? -13.617 11.359 13.625 1 93.12 94 MET A N 1
ATOM 752 C CA . MET A 1 94 ? -14.617 10.914 14.594 1 93.12 94 MET A CA 1
ATOM 753 C C . MET A 1 94 ? -15.438 12.094 15.102 1 93.12 94 MET A C 1
ATOM 755 O O . MET A 1 94 ? -16.656 11.984 15.289 1 93.12 94 MET A O 1
ATOM 759 N N . ILE A 1 95 ? -14.75 13.125 15.344 1 92.81 95 ILE A N 1
ATOM 760 C CA . ILE A 1 95 ? -15.406 14.336 15.828 1 92.81 95 ILE A CA 1
ATOM 761 C C . ILE A 1 95 ? -16.359 14.875 14.758 1 92.81 95 ILE A C 1
ATOM 763 O O . ILE A 1 95 ? -17.484 15.281 15.07 1 92.81 95 ILE A O 1
ATOM 767 N N . GLN A 1 96 ? -15.984 14.797 13.539 1 92.38 96 GLN A N 1
ATOM 768 C CA . GLN A 1 96 ? -16.75 15.398 12.453 1 92.38 96 GLN A CA 1
ATOM 769 C C . GLN A 1 96 ? -17.875 14.484 12 1 92.38 96 GLN A C 1
ATOM 771 O O . GLN A 1 96 ? -18.969 14.953 11.656 1 92.38 96 GLN A O 1
ATOM 776 N N . TYR A 1 97 ? -17.609 13.172 12.016 1 92.12 97 TYR A N 1
ATOM 777 C CA . TYR A 1 97 ? -18.562 12.273 11.375 1 92.12 97 TYR A CA 1
ATOM 778 C C . TYR A 1 97 ? -19.156 11.305 12.383 1 92.12 97 TYR A C 1
ATOM 780 O O . TYR A 1 97 ? -20.109 10.586 12.078 1 92.12 97 TYR A O 1
ATOM 788 N N . GLY A 1 98 ? -18.625 11.219 13.5 1 89.25 98 GLY A N 1
ATOM 789 C CA . GLY A 1 98 ? -19.172 10.359 14.531 1 89.25 98 GLY A CA 1
ATOM 790 C C . GLY A 1 98 ? -18.391 9.07 14.711 1 89.25 98 GLY A C 1
ATOM 791 O O . GLY A 1 98 ? -17.375 8.859 14.047 1 89.25 98 GLY A O 1
ATOM 792 N N . THR A 1 99 ? -18.828 8.227 15.711 1 84.25 99 THR A N 1
ATOM 793 C CA . THR A 1 99 ? -18.062 7.055 16.094 1 84.25 99 THR A CA 1
ATOM 794 C C . THR A 1 99 ? -18.859 5.777 15.836 1 84.25 99 THR A C 1
ATOM 796 O O . THR A 1 99 ? -18.312 4.676 15.906 1 84.25 99 THR A O 1
ATOM 799 N N . HIS A 1 100 ? -20.141 5.836 15.531 1 77.06 100 HIS A N 1
ATOM 800 C CA . HIS A 1 100 ? -20.984 4.652 15.43 1 77.06 100 HIS A CA 1
ATOM 801 C C . HIS A 1 100 ? -21.328 4.352 13.969 1 77.06 100 HIS A C 1
ATOM 803 O O . HIS A 1 100 ? -21.891 5.199 13.273 1 77.06 100 HIS A O 1
ATOM 809 N N . SER A 1 101 ? -21.031 3.137 13.484 1 80.81 101 SER A N 1
ATOM 810 C CA . SER A 1 101 ? -21.406 2.551 12.203 1 80.81 101 SER A CA 1
ATOM 811 C C . SER A 1 101 ? -20.953 3.418 11.039 1 80.81 101 SER A C 1
ATOM 813 O O . SER A 1 101 ? -21.656 3.549 10.039 1 80.81 101 SER A O 1
ATOM 815 N N . ILE A 1 102 ? -19.922 4.238 11.266 1 78.69 102 ILE A N 1
ATOM 816 C CA . ILE A 1 102 ? -19.438 5.109 10.195 1 78.69 102 ILE A CA 1
ATOM 817 C C . ILE A 1 102 ? -18.312 4.426 9.438 1 78.69 102 ILE A C 1
ATOM 819 O O . ILE A 1 102 ? -17.375 3.893 10.047 1 78.69 102 ILE A O 1
ATOM 823 N N . ASP A 1 103 ? -18.406 4.395 8.156 1 84.31 103 ASP A N 1
ATOM 824 C CA . ASP A 1 103 ? -17.328 3.973 7.27 1 84.31 103 ASP A CA 1
ATOM 825 C C . ASP A 1 103 ? -16.531 5.172 6.777 1 84.31 103 ASP A C 1
ATOM 827 O O . ASP A 1 103 ? -16.875 5.777 5.758 1 84.31 103 ASP A O 1
ATOM 831 N N . TYR A 1 104 ? -15.492 5.484 7.477 1 87.62 104 TYR A N 1
ATOM 832 C CA . TYR A 1 104 ? -14.695 6.668 7.172 1 87.62 104 TYR A CA 1
ATOM 833 C C . TYR A 1 104 ? -14.094 6.574 5.773 1 87.62 104 TYR A C 1
ATOM 835 O O . TYR A 1 104 ? -13.969 7.586 5.078 1 87.62 104 TYR A O 1
ATOM 843 N N . ARG A 1 105 ? -13.734 5.375 5.418 1 83.06 105 ARG A N 1
ATOM 844 C CA . ARG A 1 105 ? -13.188 5.191 4.078 1 83.06 105 ARG A CA 1
ATOM 845 C C . ARG A 1 105 ? -14.172 5.66 3.014 1 83.06 105 ARG A C 1
ATOM 847 O O . ARG A 1 105 ? -13.797 6.379 2.084 1 83.06 105 ARG A O 1
ATOM 854 N N . SER A 1 106 ? -15.43 5.242 3.215 1 85 106 SER A N 1
ATOM 855 C CA . SER A 1 106 ? -16.469 5.648 2.273 1 85 106 SER A CA 1
ATOM 856 C C . SER A 1 106 ? -16.625 7.164 2.254 1 85 106 SER A C 1
ATOM 858 O O . SER A 1 106 ? -16.828 7.762 1.192 1 85 106 SER A O 1
ATOM 860 N N . ILE A 1 107 ? -16.531 7.754 3.334 1 90.75 107 ILE A N 1
ATOM 861 C CA . ILE A 1 107 ? -16.641 9.203 3.438 1 90.75 107 ILE A CA 1
ATOM 862 C C . ILE A 1 107 ? -15.477 9.867 2.699 1 90.75 107 ILE A C 1
ATOM 864 O O . ILE A 1 107 ? -15.68 10.773 1.889 1 90.75 107 ILE A O 1
ATOM 868 N N . ILE A 1 108 ? -14.305 9.43 2.93 1 92.69 108 ILE A N 1
ATOM 869 C CA . ILE A 1 108 ? -13.102 9.977 2.311 1 92.69 108 ILE A CA 1
ATOM 870 C C . ILE A 1 108 ? -13.211 9.859 0.791 1 92.69 108 ILE A C 1
ATOM 872 O O . ILE A 1 108 ? -12.852 10.789 0.064 1 92.69 108 ILE A O 1
ATOM 876 N N . GLU A 1 109 ? -13.797 8.797 0.308 1 88.19 109 GLU A N 1
ATOM 877 C CA . GLU A 1 109 ? -13.906 8.539 -1.124 1 88.19 109 GLU A CA 1
ATOM 878 C C . GLU A 1 109 ? -14.898 9.492 -1.788 1 88.19 109 GLU A C 1
ATOM 880 O O . GLU A 1 109 ? -14.836 9.711 -3 1 88.19 109 GLU A O 1
ATOM 885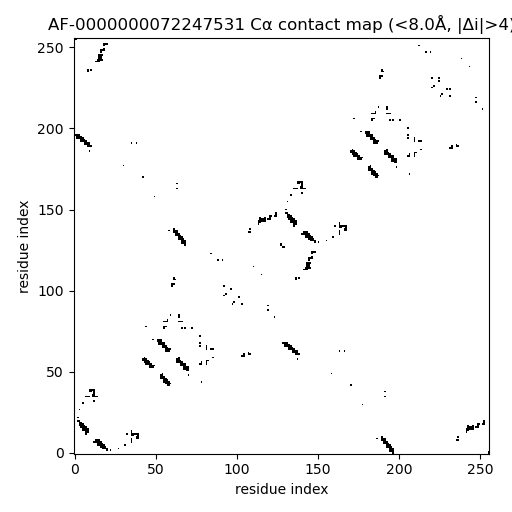 N N . THR A 1 110 ? -15.719 10.047 -1.022 1 91.69 110 THR A N 1
ATOM 886 C CA . THR A 1 110 ? -16.75 10.906 -1.594 1 91.69 110 THR A CA 1
ATOM 887 C C . THR A 1 110 ? -16.344 12.375 -1.535 1 91.69 110 THR A C 1
ATOM 889 O O . THR A 1 110 ? -17.016 13.234 -2.102 1 91.69 110 THR A O 1
ATOM 892 N N . ILE A 1 111 ? -15.297 12.664 -0.907 1 94.19 111 ILE A N 1
ATOM 893 C CA . ILE A 1 111 ? -14.828 14.047 -0.791 1 94.19 111 ILE A CA 1
ATOM 894 C C . ILE A 1 111 ? -14.484 14.586 -2.174 1 94.19 111 ILE A C 1
ATOM 896 O O . ILE A 1 111 ? -13.836 13.906 -2.973 1 94.19 111 ILE A O 1
ATOM 900 N N . GLU A 1 112 ? -14.914 15.773 -2.49 1 93.06 112 GLU A N 1
ATOM 901 C CA . GLU A 1 112 ? -14.703 16.344 -3.818 1 93.06 112 GLU A CA 1
ATOM 902 C C . GLU A 1 112 ? -13.758 17.547 -3.764 1 93.06 112 GLU A C 1
ATOM 904 O O . GLU A 1 112 ? -13.07 17.844 -4.742 1 93.06 112 GLU A O 1
ATOM 909 N N . LYS A 1 113 ? -13.688 18.219 -2.639 1 95.12 113 LYS A N 1
ATOM 910 C CA . LYS A 1 113 ? -12.922 19.453 -2.535 1 95.12 113 LYS A CA 1
ATOM 911 C C . LYS A 1 113 ? -11.531 19.188 -1.966 1 95.12 113 LYS A C 1
ATOM 913 O O . LYS A 1 113 ? -11.391 18.531 -0.937 1 95.12 113 LYS A O 1
ATOM 918 N N . PRO A 1 114 ? -10.539 19.719 -2.648 1 95 114 PRO A N 1
ATOM 919 C CA . PRO A 1 114 ? -9.211 19.641 -2.037 1 95 114 PRO A CA 1
ATOM 920 C C . PRO A 1 114 ? -9.109 20.438 -0.737 1 95 114 PRO A C 1
ATOM 922 O O . PRO A 1 114 ? -9.844 21.406 -0.547 1 95 114 PRO A O 1
ATOM 925 N N . TYR A 1 115 ? -8.289 19.969 0.188 1 95.25 115 TYR A N 1
ATOM 926 C CA . TYR A 1 115 ? -7.98 20.641 1.448 1 95.25 115 TYR A CA 1
ATOM 927 C C . TYR A 1 115 ? -9.211 20.703 2.348 1 95.25 115 TYR A C 1
ATOM 929 O O . TYR A 1 115 ? -9.398 21.672 3.082 1 95.25 115 TYR A O 1
ATOM 937 N N . SER A 1 116 ? -10.031 19.766 2.205 1 95.06 116 SER A N 1
ATOM 938 C CA . SER A 1 116 ? -11.289 19.703 2.947 1 95.06 116 SER A CA 1
ATOM 939 C C . SER A 1 116 ? -11.039 19.625 4.449 1 95.06 116 SER A C 1
ATOM 941 O O . SER A 1 116 ? -11.938 19.875 5.25 1 95.06 116 SER A O 1
ATOM 943 N N . PHE A 1 117 ? -9.859 19.359 4.879 1 94.75 117 PHE A N 1
ATOM 944 C CA . PHE A 1 117 ? -9.531 19.266 6.297 1 94.75 117 PHE A CA 1
ATOM 945 C C . PHE A 1 117 ? -8.398 20.219 6.66 1 94.75 117 PHE A C 1
ATOM 947 O O . PHE A 1 117 ? -7.512 19.859 7.445 1 94.75 117 PHE A O 1
ATOM 954 N N . ILE A 1 118 ? -8.406 21.328 6.125 1 91.19 118 ILE A N 1
ATOM 955 C CA . ILE A 1 118 ? -7.32 22.297 6.266 1 91.19 118 ILE A CA 1
ATOM 956 C C . ILE A 1 118 ? -7.184 22.703 7.73 1 91.19 118 ILE A C 1
ATOM 958 O O . ILE A 1 118 ? -6.086 23.031 8.188 1 91.19 118 ILE A O 1
ATOM 962 N N . LYS A 1 119 ? -8.258 22.703 8.461 1 88.94 119 LYS A N 1
ATOM 963 C CA . LYS A 1 119 ? -8.227 23.062 9.875 1 88.94 119 LYS A CA 1
ATOM 964 C C . LYS A 1 119 ? -7.328 22.125 10.672 1 88.94 119 LYS A C 1
ATOM 966 O O . LYS A 1 119 ? -6.641 22.562 11.602 1 88.94 119 LYS A O 1
ATOM 971 N N . PHE A 1 120 ? -7.387 20.922 10.312 1 91.62 120 PHE A N 1
ATOM 972 C CA . PHE A 1 120 ? -6.508 19.953 10.961 1 91.62 120 PHE A CA 1
ATOM 973 C C . PHE A 1 120 ? -5.047 20.312 10.742 1 91.62 120 PHE A C 1
ATOM 975 O O . PHE A 1 120 ? -4.223 20.172 11.648 1 91.62 120 PHE A O 1
ATOM 982 N N . GLY A 1 121 ? -4.68 20.688 9.555 1 83.94 121 GLY A N 1
ATOM 983 C CA . GLY A 1 121 ? -3.326 21.078 9.203 1 83.94 121 GLY A CA 1
ATOM 984 C C . GLY A 1 121 ? -2.814 22.266 10.016 1 83.94 121 GLY A C 1
ATOM 985 O O . GLY A 1 121 ? -1.628 22.328 10.352 1 83.94 121 GLY A O 1
ATOM 986 N N . MET A 1 122 ? -3.604 23.094 10.266 1 78.38 122 MET A N 1
ATOM 987 C CA . MET A 1 122 ? -3.242 24.281 11.031 1 78.38 122 MET A CA 1
ATOM 988 C C . MET A 1 122 ? -2.91 23.922 12.477 1 78.38 122 MET A C 1
ATOM 990 O O . MET A 1 122 ? -1.996 24.5 13.07 1 78.38 122 MET A O 1
ATOM 994 N N . LEU A 1 123 ? -3.461 22.922 12.961 1 69.81 123 LEU A N 1
ATOM 995 C CA . LEU A 1 123 ? -3.248 22.5 14.344 1 69.81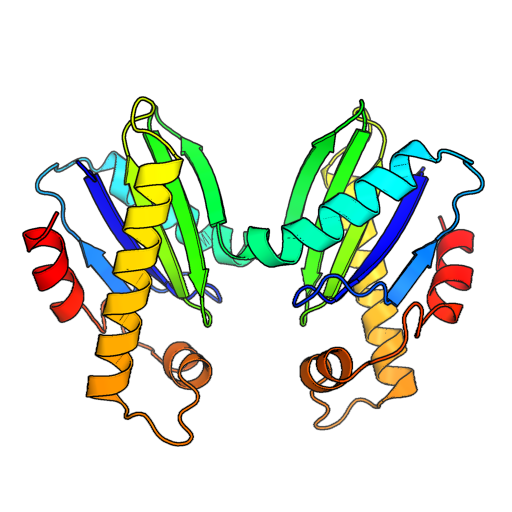 123 LEU A CA 1
ATOM 996 C C . LEU A 1 123 ? -1.979 21.672 14.461 1 69.81 123 LEU A C 1
ATOM 998 O O . LEU A 1 123 ? -1.211 21.828 15.414 1 69.81 123 LEU A O 1
ATOM 1002 N N . SER A 1 124 ? -1.805 20.875 13.5 1 65.69 124 SER A N 1
ATOM 1003 C CA . SER A 1 124 ? -0.669 19.953 13.523 1 65.69 124 SER A CA 1
ATOM 1004 C C . SER A 1 124 ? 0.644 20.703 13.289 1 65.69 124 SER A C 1
ATOM 1006 O O . SER A 1 124 ? 1.663 20.375 13.906 1 65.69 124 SER A O 1
ATOM 1008 N N . ALA A 1 125 ? 0.65 21.625 12.367 1 60.88 125 ALA A N 1
ATOM 1009 C CA . ALA A 1 125 ? 1.816 22.469 12.133 1 60.88 125 ALA A CA 1
ATOM 1010 C C . ALA A 1 125 ? 2.299 23.125 13.422 1 60.88 125 ALA A C 1
ATOM 1012 O O . ALA A 1 125 ? 3.494 23.375 13.586 1 60.88 125 ALA A O 1
ATOM 1013 N N . TYR A 1 126 ? 1.391 23.281 14.305 1 57.47 126 TYR A N 1
ATOM 1014 C CA . TYR A 1 126 ? 1.737 23.938 15.555 1 57.47 126 TYR A CA 1
ATOM 1015 C C . TYR A 1 126 ? 2.377 22.969 16.531 1 57.47 126 TYR A C 1
ATOM 1017 O O . TYR A 1 126 ? 3.113 23.375 17.438 1 57.47 126 TYR A O 1
ATOM 1025 N N . ILE A 1 127 ? 2.18 21.828 16.266 1 55.09 127 ILE A N 1
ATOM 1026 C CA . ILE A 1 127 ? 2.658 20.906 17.297 1 55.09 127 ILE A CA 1
ATOM 1027 C C . ILE A 1 127 ? 4.027 20.359 16.891 1 55.09 127 ILE A C 1
ATOM 1029 O O . ILE A 1 127 ? 4.848 20.047 17.766 1 55.09 127 ILE A O 1
ATOM 1033 N N . TYR A 1 128 ? 4.309 20.469 15.633 1 56.25 128 TYR A N 1
ATOM 1034 C CA . TYR A 1 128 ? 5.605 19.891 15.32 1 56.25 128 TYR A CA 1
ATOM 1035 C C . TYR A 1 128 ? 6.496 20.875 14.586 1 56.25 128 TYR A C 1
ATOM 1037 O O . TYR A 1 128 ? 6.008 21.719 13.836 1 56.25 128 TYR A O 1
ATOM 1045 N N . MET B 1 1 ? 10.93 19.375 13.617 1 74.25 1 MET B N 1
ATOM 1046 C CA . MET B 1 1 ? 11.859 18.688 12.727 1 74.25 1 MET B CA 1
ATOM 1047 C C . MET B 1 1 ? 11.164 18.234 11.453 1 74.25 1 MET B C 1
ATOM 1049 O O . MET B 1 1 ? 11.766 18.219 10.375 1 74.25 1 MET B O 1
ATOM 1053 N N . CYS B 1 2 ? 10.078 18.047 11.344 1 89.12 2 CYS B N 1
ATOM 1054 C CA . CYS B 1 2 ? 9.359 17.641 10.141 1 89.12 2 CYS B CA 1
ATOM 1055 C C . CYS B 1 2 ? 9.117 18.828 9.219 1 89.12 2 CYS B C 1
ATOM 1057 O O . CYS B 1 2 ? 8.609 19.875 9.656 1 89.12 2 CYS B O 1
ATOM 1059 N N . ASP B 1 3 ? 9.547 18.703 7.977 1 89.44 3 ASP B N 1
ATOM 1060 C CA . ASP B 1 3 ? 9.469 19.844 7.055 1 89.44 3 ASP B CA 1
ATOM 1061 C C . ASP B 1 3 ? 8.039 20.047 6.559 1 89.44 3 ASP B C 1
ATOM 1063 O O . ASP B 1 3 ? 7.625 21.188 6.316 1 89.44 3 ASP B O 1
ATOM 1067 N N . ALA B 1 4 ? 7.371 19.016 6.387 1 90.81 4 ALA B N 1
ATOM 1068 C CA . ALA B 1 4 ? 6 19.125 5.902 1 90.81 4 ALA B CA 1
ATOM 1069 C C . ALA B 1 4 ? 5.215 17.844 6.168 1 90.81 4 ALA B C 1
ATOM 1071 O O . ALA B 1 4 ? 5.797 16.766 6.293 1 90.81 4 ALA B O 1
ATOM 1072 N N . VAL B 1 5 ? 3.938 18.016 6.273 1 92.81 5 VAL B N 1
ATOM 1073 C CA . VAL B 1 5 ? 3.004 16.906 6.363 1 92.81 5 VAL B CA 1
ATOM 1074 C C . VAL B 1 5 ? 1.891 17.078 5.332 1 92.81 5 VAL B C 1
ATOM 1076 O O . VAL B 1 5 ? 1.369 18.172 5.152 1 92.81 5 VAL B O 1
ATOM 1079 N N . LEU B 1 6 ? 1.612 16.062 4.617 1 93.81 6 LEU B N 1
ATOM 1080 C CA . LEU B 1 6 ? 0.535 16.078 3.633 1 93.81 6 LEU B CA 1
ATOM 1081 C C . LEU B 1 6 ? -0.341 14.844 3.754 1 93.81 6 LEU B C 1
ATOM 1083 O O . LEU B 1 6 ? 0.17 13.727 3.887 1 93.81 6 LEU B O 1
ATOM 1087 N N . LEU B 1 7 ? -1.591 15.023 3.854 1 95.5 7 LEU B N 1
ATOM 1088 C CA . LEU B 1 7 ? -2.568 13.945 3.764 1 95.5 7 LEU B CA 1
ATOM 1089 C C . LEU B 1 7 ? -3.307 13.992 2.43 1 95.5 7 LEU B C 1
ATOM 1091 O O . LEU B 1 7 ? -3.795 15.047 2.021 1 95.5 7 LEU B O 1
ATOM 1095 N N . CYS B 1 8 ? -3.389 12.852 1.762 1 95 8 CYS B N 1
ATOM 1096 C CA . CYS B 1 8 ? -4.117 12.812 0.498 1 95 8 CYS B CA 1
ATOM 1097 C C . CYS B 1 8 ? -4.883 11.508 0.346 1 95 8 CYS B C 1
ATOM 1099 O O . CYS B 1 8 ? -4.57 10.516 1.016 1 95 8 CYS B O 1
ATOM 1101 N N . ARG B 1 9 ? -5.883 11.539 -0.457 1 90.44 9 ARG B N 1
ATOM 1102 C CA . ARG B 1 9 ? -6.637 10.336 -0.793 1 90.44 9 ARG B CA 1
ATOM 1103 C C . ARG B 1 9 ? -5.84 9.43 -1.725 1 90.44 9 ARG B C 1
ATOM 1105 O O . ARG B 1 9 ? -5.309 9.883 -2.738 1 90.44 9 ARG B O 1
ATOM 1112 N N . VAL B 1 10 ? -5.695 8.172 -1.355 1 85.44 10 VAL B N 1
ATOM 1113 C CA . VAL B 1 10 ? -4.836 7.227 -2.064 1 85.44 10 VAL B CA 1
ATOM 1114 C C . VAL B 1 10 ? -5.398 6.965 -3.461 1 85.44 10 VAL B C 1
ATOM 1116 O O . VAL B 1 10 ? -4.641 6.832 -4.426 1 85.44 10 VAL B O 1
ATOM 1119 N N . SER B 1 11 ? -6.699 6.961 -3.572 1 78.19 11 SER B N 1
ATOM 1120 C CA . SER B 1 11 ? -7.367 6.527 -4.793 1 78.19 11 SER B CA 1
ATOM 1121 C C . SER B 1 11 ? -7.043 7.445 -5.965 1 78.19 11 SER B C 1
ATOM 1123 O O . SER B 1 11 ? -6.914 6.992 -7.102 1 78.19 11 SER B O 1
ATOM 1125 N N . ASP B 1 12 ? -6.871 8.727 -5.703 1 82.56 12 ASP B N 1
ATOM 1126 C CA . ASP B 1 12 ? -6.684 9.656 -6.809 1 82.56 12 ASP B CA 1
ATOM 1127 C C . ASP B 1 12 ? -5.672 10.742 -6.449 1 82.56 12 ASP B C 1
ATOM 1129 O O . ASP B 1 12 ? -5.406 11.641 -7.25 1 82.56 12 ASP B O 1
ATOM 1133 N N . GLY B 1 13 ? -5.184 10.781 -5.305 1 90.31 13 GLY B N 1
ATOM 1134 C CA . GLY B 1 13 ? -4.164 11.742 -4.914 1 90.31 13 GLY B CA 1
ATOM 1135 C C . GLY B 1 13 ? -4.742 13.062 -4.434 1 90.31 13 GLY B C 1
ATOM 1136 O O . GLY B 1 13 ? -4.008 14.031 -4.238 1 90.31 13 GLY B O 1
ATOM 1137 N N . LEU B 1 14 ? -6.047 13.188 -4.238 1 93.31 14 LEU B N 1
ATOM 1138 C CA . LEU B 1 14 ? -6.668 14.422 -3.773 1 93.31 14 LEU B CA 1
ATOM 1139 C C . LEU B 1 14 ? -6.113 14.836 -2.416 1 93.31 14 LEU B C 1
ATOM 1141 O O . LEU B 1 14 ? -6.191 14.07 -1.449 1 93.31 14 LEU B O 1
ATOM 1145 N N . THR B 1 15 ? -5.605 16.047 -2.35 1 94.94 15 THR B N 1
ATOM 1146 C CA . THR B 1 15 ? -5.027 16.562 -1.111 1 94.94 15 THR B CA 1
ATOM 1147 C C . THR B 1 15 ? -6.125 16.938 -0.115 1 94.94 15 THR B C 1
ATOM 1149 O O . THR B 1 15 ? -7.02 17.719 -0.432 1 94.94 15 THR B O 1
ATOM 1152 N N . LEU B 1 16 ? -5.996 16.391 1.051 1 96.12 16 LEU B N 1
ATOM 1153 C CA . LEU B 1 16 ? -6.965 16.656 2.107 1 96.12 16 LEU B CA 1
ATO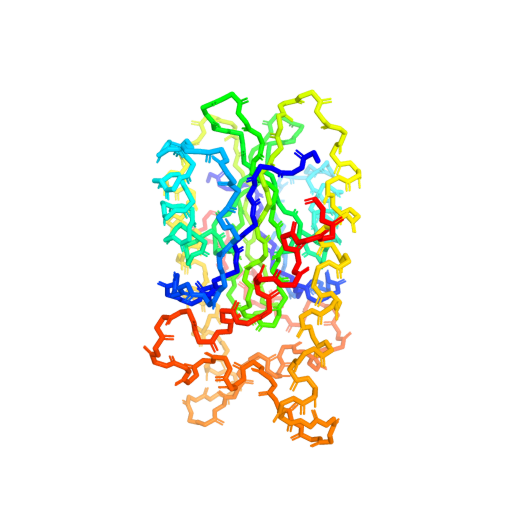M 1154 C C . LEU B 1 16 ? -6.422 17.688 3.094 1 96.12 16 LEU B C 1
ATOM 1156 O O . LEU B 1 16 ? -7.16 18.547 3.557 1 96.12 16 LEU B O 1
ATOM 1160 N N . VAL B 1 17 ? -5.176 17.547 3.471 1 94.38 17 VAL B N 1
ATOM 1161 C CA . VAL B 1 17 ? -4.48 18.406 4.422 1 94.38 17 VAL B CA 1
ATOM 1162 C C . VAL B 1 17 ? -3.055 18.672 3.939 1 94.38 17 VAL B C 1
ATOM 1164 O O . VAL B 1 17 ? -2.406 17.766 3.393 1 94.38 17 VAL B O 1
ATOM 1167 N N . GLU B 1 18 ? -2.576 19.781 4.07 1 91.62 18 GLU B N 1
ATOM 1168 C CA . GLU B 1 18 ? -1.173 20.125 3.846 1 91.62 18 GLU B CA 1
ATOM 1169 C C . GLU B 1 18 ? -0.677 21.141 4.879 1 91.62 18 GLU B C 1
ATOM 1171 O O . GLU B 1 18 ? -1.364 22.109 5.18 1 91.62 18 GLU B O 1
ATOM 1176 N N . THR B 1 19 ? 0.427 20.719 5.488 1 84.56 19 THR B N 1
ATOM 1177 C CA . THR B 1 19 ? 0.992 21.656 6.453 1 84.56 19 THR B CA 1
ATOM 1178 C C . THR B 1 19 ? 2.088 22.5 5.809 1 84.56 19 THR B C 1
ATOM 1180 O O . THR B 1 19 ? 2.789 22.031 4.91 1 84.56 19 THR B O 1
ATOM 1183 N N . ASN B 1 20 ? 1.822 23.812 5.633 1 64.69 20 ASN B N 1
ATOM 1184 C CA . ASN B 1 20 ? 2.842 24.719 5.113 1 64.69 20 ASN B CA 1
ATOM 1185 C C . ASN B 1 20 ? 4.004 24.875 6.09 1 64.69 20 ASN B C 1
ATOM 1187 O O . ASN B 1 20 ? 3.814 25.312 7.227 1 64.69 20 ASN B O 1
ATOM 1191 N N . SER B 1 21 ? 4.98 23.844 6.012 1 57.19 21 SER B N 1
ATOM 1192 C CA . SER B 1 21 ? 6.102 24.344 6.793 1 57.19 21 SER B CA 1
ATOM 1193 C C . SER B 1 21 ? 6.625 25.656 6.219 1 57.19 21 SER B C 1
ATOM 1195 O O . SER B 1 21 ? 6.473 25.938 5.027 1 57.19 21 SER B O 1
ATOM 1197 N N . GLU B 1 22 ? 6.801 26.594 7.09 1 54.31 22 GLU B N 1
ATOM 1198 C CA . GLU B 1 22 ? 7.492 27.844 6.754 1 54.31 22 GLU B CA 1
ATOM 1199 C C . GLU B 1 22 ? 8.555 27.609 5.68 1 54.31 22 GLU B C 1
ATOM 1201 O O . GLU B 1 22 ? 9.008 28.562 5.039 1 54.31 22 GLU B O 1
ATOM 1206 N N . THR B 1 23 ? 9.039 26.391 5.73 1 52.34 23 THR B N 1
ATOM 1207 C CA . THR B 1 23 ? 10.172 26.234 4.828 1 52.34 23 THR B CA 1
ATOM 1208 C C . THR B 1 23 ? 9.703 26.156 3.377 1 52.34 23 THR B C 1
ATOM 1210 O O . THR B 1 23 ? 8.75 25.438 3.068 1 52.34 23 THR B O 1
ATOM 1213 N N . LYS B 1 24 ? 9.586 27.266 2.74 1 55.88 24 LYS B N 1
ATOM 1214 C CA . LYS B 1 24 ? 9.406 27.734 1.369 1 55.88 24 LYS B CA 1
ATOM 1215 C C . LYS B 1 24 ? 9.969 26.734 0.366 1 55.88 24 LYS B C 1
ATOM 1217 O O . LYS B 1 24 ? 10.18 27.078 -0.8 1 55.88 24 LYS B O 1
ATOM 1222 N N . ASN B 1 25 ? 10.086 25.406 0.802 1 69.12 25 ASN B N 1
ATOM 1223 C CA . ASN B 1 25 ? 10.828 24.703 -0.233 1 69.12 25 ASN B CA 1
ATOM 1224 C C . ASN B 1 25 ? 9.891 24.125 -1.297 1 69.12 25 ASN B C 1
ATOM 1226 O O . ASN B 1 25 ? 9.203 23.141 -1.058 1 69.12 25 ASN B O 1
ATOM 1230 N N . MET B 1 26 ? 9.648 24.984 -2.217 1 77.5 26 MET B N 1
ATOM 1231 C CA . MET B 1 26 ? 8.883 24.656 -3.418 1 77.5 26 MET B CA 1
ATOM 1232 C C . MET B 1 26 ? 9.195 23.234 -3.9 1 77.5 26 MET B C 1
ATOM 1234 O O . MET B 1 26 ? 8.344 22.578 -4.492 1 77.5 26 MET B O 1
ATOM 1238 N N . SER B 1 27 ? 10.375 22.844 -3.51 1 83.12 27 SER B N 1
ATOM 1239 C CA . SER B 1 27 ? 10.805 21.516 -3.957 1 83.12 27 SER B CA 1
ATOM 1240 C C . SER B 1 27 ? 9.977 20.406 -3.311 1 83.12 27 SER B C 1
ATOM 1242 O O . SER B 1 27 ? 9.609 19.438 -3.971 1 83.12 27 SER B O 1
ATOM 1244 N N . HIS B 1 28 ? 9.57 20.625 -2.105 1 87.62 28 HIS B N 1
ATOM 1245 C CA . HIS B 1 28 ? 8.789 19.594 -1.412 1 87.62 28 HIS B CA 1
ATOM 1246 C C . HIS B 1 28 ? 7.359 19.547 -1.951 1 87.62 28 HIS B C 1
ATOM 1248 O O . HIS B 1 28 ? 6.789 18.453 -2.084 1 87.62 28 HIS B O 1
ATOM 1254 N N . LYS B 1 29 ? 6.91 20.734 -2.283 1 85.81 29 LYS B N 1
ATOM 1255 C CA . LYS B 1 29 ? 5.547 20.797 -2.803 1 85.81 29 LYS B CA 1
ATOM 1256 C C . LYS B 1 29 ? 5.41 19.969 -4.078 1 85.81 29 LYS B C 1
ATOM 1258 O O . LYS B 1 29 ? 4.465 19.188 -4.215 1 85.81 29 LYS B O 1
ATOM 1263 N N . PHE B 1 30 ? 6.348 20.141 -4.863 1 87.31 30 PHE B N 1
ATOM 1264 C CA . PHE B 1 30 ? 6.336 19.406 -6.121 1 87.31 30 PHE B CA 1
ATOM 1265 C C . PHE B 1 30 ? 6.508 17.922 -5.879 1 87.31 30 PHE B C 1
ATOM 1267 O O . PHE B 1 30 ? 5.785 17.109 -6.457 1 87.31 30 PHE B O 1
ATOM 1274 N N . GLU B 1 31 ? 7.402 17.578 -5.051 1 89.38 31 GLU B N 1
ATOM 1275 C CA . GLU B 1 31 ? 7.68 16.172 -4.77 1 89.38 31 GLU B CA 1
ATOM 1276 C C . GLU B 1 31 ? 6.48 15.5 -4.109 1 89.38 31 GLU B C 1
ATOM 1278 O O . GLU B 1 31 ? 6.145 14.359 -4.434 1 89.38 31 GLU B O 1
ATOM 1283 N N . LEU B 1 32 ? 5.883 16.25 -3.273 1 90.5 32 LEU B N 1
ATOM 1284 C CA . LEU B 1 32 ? 4.73 15.711 -2.559 1 90.5 32 LEU B CA 1
ATOM 1285 C C . LEU B 1 32 ? 3.564 15.461 -3.514 1 90.5 32 LEU B C 1
ATOM 1287 O O . LEU B 1 32 ? 2.9 14.43 -3.438 1 90.5 32 LEU B O 1
ATOM 1291 N N . LYS B 1 33 ? 3.387 16.359 -4.363 1 88.44 33 LYS B N 1
ATOM 1292 C CA . LYS B 1 33 ? 2.336 16.203 -5.363 1 88.44 33 LYS B CA 1
ATOM 1293 C C . LYS B 1 33 ? 2.6 14.977 -6.242 1 88.44 33 LYS B C 1
ATOM 1295 O O . LYS B 1 33 ? 1.685 14.203 -6.527 1 88.44 33 LYS B O 1
ATOM 1300 N N . LYS B 1 34 ? 3.797 14.891 -6.652 1 86.19 34 LYS B N 1
ATOM 1301 C CA . LYS B 1 34 ? 4.203 13.727 -7.445 1 86.19 34 LYS B CA 1
ATOM 1302 C C . LYS B 1 34 ? 3.967 12.43 -6.68 1 86.19 34 LYS B C 1
ATOM 1304 O O . LYS B 1 34 ? 3.475 11.453 -7.246 1 86.19 34 LYS B O 1
ATOM 1309 N N . LEU B 1 35 ? 4.25 12.438 -5.445 1 85.06 35 LEU B N 1
ATOM 1310 C CA . LEU B 1 35 ? 4.098 11.25 -4.602 1 85.06 35 LEU B CA 1
ATOM 1311 C C . LEU B 1 35 ? 2.627 10.883 -4.445 1 85.06 35 LEU B C 1
ATOM 1313 O O . LEU B 1 35 ? 2.268 9.703 -4.531 1 85.06 35 LEU B O 1
ATOM 1317 N N . CYS B 1 36 ? 1.783 11.844 -4.297 1 88.69 36 CYS B N 1
ATOM 1318 C CA . CYS B 1 36 ? 0.353 11.594 -4.156 1 88.69 36 CYS B CA 1
ATOM 1319 C C . CYS B 1 36 ? -0.211 10.93 -5.41 1 88.69 36 CYS B C 1
ATOM 1321 O O . CYS B 1 36 ? -1.104 10.086 -5.32 1 88.69 36 CYS B O 1
ATOM 1323 N N . LYS B 1 37 ? 0.367 11.258 -6.449 1 81.19 37 LYS B N 1
ATOM 1324 C CA . LYS B 1 37 ? -0.093 10.688 -7.711 1 81.19 37 LYS B CA 1
ATOM 1325 C C . LYS B 1 37 ? 0.393 9.25 -7.875 1 81.19 37 LYS B C 1
ATOM 1327 O O . LYS B 1 37 ? -0.304 8.414 -8.461 1 81.19 37 LYS B O 1
ATOM 1332 N N . LYS B 1 38 ? 1.562 9.07 -7.344 1 72.75 38 LYS B N 1
ATOM 1333 C CA . LYS B 1 38 ? 2.162 7.742 -7.465 1 72.75 38 LYS B CA 1
ATOM 1334 C C . LYS B 1 38 ? 1.506 6.754 -6.504 1 72.75 38 LYS B C 1
ATOM 1336 O O . LYS B 1 38 ? 1.444 5.559 -6.785 1 72.75 38 LYS B O 1
ATOM 1341 N N . LEU B 1 39 ? 1.104 7.242 -5.383 1 68.38 39 LEU B N 1
ATOM 1342 C CA . LEU B 1 39 ? 0.483 6.383 -4.383 1 68.38 39 LEU B CA 1
ATOM 1343 C C . LEU B 1 39 ? -0.72 5.648 -4.969 1 68.38 39 LEU B C 1
ATOM 1345 O O . LEU B 1 39 ? -0.994 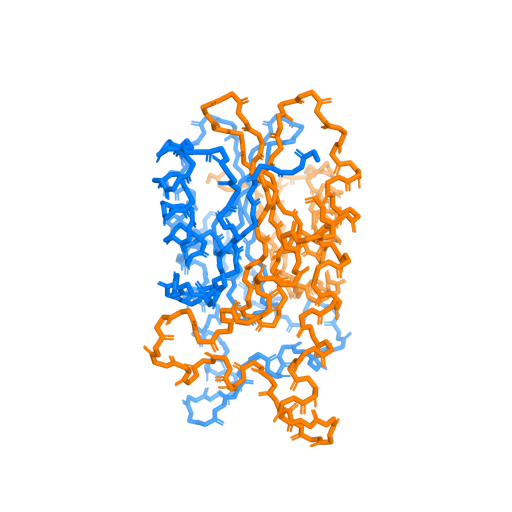4.504 -4.602 1 68.38 39 LEU B O 1
ATOM 1349 N N . GLU B 1 40 ? -1.348 6.367 -5.82 1 59.5 40 GLU B N 1
ATOM 1350 C CA . GLU B 1 40 ? -2.457 5.727 -6.52 1 59.5 40 GLU B CA 1
ATOM 1351 C C . GLU B 1 40 ? -2.018 4.418 -7.172 1 59.5 40 GLU B C 1
ATOM 1353 O O . GLU B 1 40 ? -2.783 3.453 -7.219 1 59.5 40 GLU B O 1
ATOM 1358 N N . THR B 1 41 ? -0.726 4.621 -7.621 1 51.84 41 THR B N 1
ATOM 1359 C CA . THR B 1 41 ? -0.188 3.473 -8.344 1 51.84 41 THR B CA 1
ATOM 1360 C C . THR B 1 41 ? 0.567 2.541 -7.402 1 51.84 41 THR B C 1
ATOM 1362 O O . THR B 1 41 ? 0.71 1.35 -7.68 1 51.84 41 THR B O 1
ATOM 1365 N N . PHE B 1 42 ? 1.256 3.121 -6.453 1 50.38 42 PHE B N 1
ATOM 1366 C CA . PHE B 1 42 ? 2.176 2.416 -5.57 1 50.38 42 PHE B CA 1
ATOM 1367 C C . PHE B 1 42 ? 1.471 1.268 -4.855 1 50.38 42 PHE B C 1
ATOM 1369 O O . PHE B 1 42 ? 2.025 0.175 -4.73 1 50.38 42 PHE B O 1
ATOM 1376 N N . PRO B 1 43 ? 0.462 1.675 -3.953 1 50.66 43 PRO B N 1
ATOM 1377 C CA . PRO B 1 43 ? 0.084 0.498 -3.166 1 50.66 43 PRO B CA 1
ATOM 1378 C C . PRO B 1 43 ? -0.004 -0.772 -4.008 1 50.66 43 PRO B C 1
ATOM 1380 O O . PRO B 1 43 ? 0.11 -1.88 -3.479 1 50.66 43 PRO B O 1
ATOM 1383 N N . LYS B 1 44 ? -0.053 -0.472 -5.41 1 56 44 LYS B N 1
ATOM 1384 C CA . LYS B 1 44 ? -0.484 -1.56 -6.285 1 56 44 LYS B CA 1
ATOM 1385 C C . LYS B 1 44 ? 0.713 -2.318 -6.848 1 56 44 LYS B C 1
ATOM 1387 O O . LYS B 1 44 ? 0.646 -3.533 -7.051 1 56 44 LYS B O 1
ATOM 1392 N N . LEU B 1 45 ? 1.969 -1.59 -6.844 1 61.88 45 LEU B N 1
ATOM 1393 C CA . LEU B 1 45 ? 3.094 -2.27 -7.477 1 61.88 45 LEU B CA 1
ATOM 1394 C C . LEU B 1 45 ? 4.395 -1.978 -6.73 1 61.88 45 LEU B C 1
ATOM 1396 O O . LEU B 1 45 ? 4.816 -0.823 -6.641 1 61.88 45 LEU B O 1
ATOM 1400 N N . SER B 1 46 ? 4.875 -2.889 -5.898 1 73 46 SER B N 1
ATOM 1401 C CA . SER B 1 46 ? 6.125 -2.703 -5.168 1 73 46 SER B CA 1
ATOM 1402 C C . SER B 1 46 ? 7.102 -3.84 -5.449 1 73 46 SER B C 1
ATOM 1404 O O . SER B 1 46 ? 6.695 -4.93 -5.852 1 73 46 SER B O 1
ATOM 1406 N N . THR B 1 47 ? 8.477 -3.439 -5.371 1 78.5 47 THR B N 1
ATOM 1407 C CA . THR B 1 47 ? 9.531 -4.434 -5.539 1 78.5 47 THR B CA 1
ATOM 1408 C C . THR B 1 47 ? 10.453 -4.453 -4.32 1 78.5 47 THR B C 1
ATOM 1410 O O . THR B 1 47 ? 10.859 -3.4 -3.824 1 78.5 47 THR B O 1
ATOM 1413 N N . ILE B 1 48 ? 10.695 -5.613 -3.793 1 80.44 48 ILE B N 1
ATOM 1414 C CA . ILE B 1 48 ? 11.672 -5.82 -2.727 1 80.44 48 ILE B CA 1
ATOM 1415 C C . ILE B 1 48 ? 12.805 -6.715 -3.229 1 80.44 48 ILE B C 1
ATOM 1417 O O . ILE B 1 48 ? 12.555 -7.797 -3.766 1 80.44 48 ILE B O 1
ATOM 1421 N N . ALA B 1 49 ? 14 -6.246 -3.129 1 83.25 49 ALA B N 1
ATOM 1422 C CA . ALA B 1 49 ? 15.156 -7.066 -3.465 1 83.25 49 ALA B CA 1
ATOM 1423 C C . ALA B 1 49 ? 15.664 -7.832 -2.246 1 83.25 49 ALA B C 1
ATOM 1425 O O . ALA B 1 49 ? 15.883 -7.246 -1.184 1 83.25 49 ALA B O 1
ATOM 1426 N N . SER B 1 50 ? 15.711 -9.133 -2.375 1 81.81 50 SER B N 1
ATOM 1427 C CA . SER B 1 50 ? 16.203 -9.992 -1.305 1 81.81 50 SER B CA 1
ATOM 1428 C C . SER B 1 50 ? 16.859 -11.258 -1.866 1 81.81 50 SER B C 1
ATOM 1430 O O . SER B 1 50 ? 16.344 -11.859 -2.812 1 81.81 50 SER B O 1
ATOM 1432 N N . ASN B 1 51 ? 18.047 -11.68 -1.255 1 85 51 ASN B N 1
ATOM 1433 C CA . ASN B 1 51 ? 18.719 -12.922 -1.583 1 85 51 ASN B CA 1
ATOM 1434 C C . ASN B 1 51 ? 18.984 -13.047 -3.082 1 85 51 ASN B C 1
ATOM 1436 O O . ASN B 1 51 ? 18.703 -14.086 -3.684 1 85 51 ASN B O 1
ATOM 1440 N N . GLN B 1 52 ? 19.312 -12.023 -3.779 1 88.88 52 GLN B N 1
ATOM 1441 C CA . GLN B 1 52 ? 19.703 -12 -5.184 1 88.88 52 GLN B CA 1
ATOM 1442 C C . GLN B 1 52 ? 18.484 -12.18 -6.098 1 88.88 52 GLN B C 1
ATOM 1444 O O . GLN B 1 52 ? 18.625 -12.609 -7.246 1 88.88 52 GLN B O 1
ATOM 1449 N N . PHE B 1 53 ? 17.359 -11.961 -5.559 1 92 53 PHE B N 1
ATOM 1450 C CA . PHE B 1 53 ? 16.125 -12 -6.344 1 92 53 PHE B CA 1
ATOM 1451 C C . PHE B 1 53 ? 15.297 -10.742 -6.121 1 92 53 PHE B C 1
ATOM 1453 O O . PHE B 1 53 ? 15.461 -10.055 -5.109 1 92 53 PHE B O 1
ATOM 1460 N N . ASN B 1 54 ? 14.438 -10.469 -7.117 1 91.81 54 ASN B N 1
ATOM 1461 C CA . ASN B 1 54 ? 13.391 -9.453 -6.977 1 91.81 54 ASN B CA 1
ATOM 1462 C C . ASN B 1 54 ? 12.039 -10.086 -6.664 1 91.81 54 ASN B C 1
ATOM 1464 O O . ASN B 1 54 ? 11.617 -11.023 -7.348 1 91.81 54 ASN B O 1
ATOM 1468 N N . TYR B 1 55 ? 11.5 -9.625 -5.617 1 90.69 55 TYR B N 1
ATOM 1469 C CA . TYR B 1 55 ? 10.125 -9.961 -5.262 1 90.69 55 TYR B CA 1
ATOM 1470 C C . TYR B 1 55 ? 9.18 -8.828 -5.629 1 90.69 55 TYR B C 1
ATOM 1472 O O . TYR B 1 55 ? 9.086 -7.832 -4.914 1 90.69 55 TYR B O 1
ATOM 1480 N N . HIS B 1 56 ? 8.516 -8.977 -6.77 1 90.31 56 HIS B N 1
ATOM 1481 C CA . HIS B 1 56 ? 7.543 -7.992 -7.23 1 90.31 56 HIS B CA 1
ATOM 1482 C C . HIS B 1 56 ? 6.156 -8.289 -6.676 1 90.31 56 HIS B C 1
ATOM 1484 O O . HIS B 1 56 ? 5.73 -9.445 -6.637 1 90.31 56 HIS B O 1
ATOM 1490 N N . PHE B 1 57 ? 5.484 -7.238 -6.18 1 89.56 57 PHE B N 1
ATOM 1491 C CA . PHE B 1 57 ? 4.133 -7.555 -5.727 1 89.56 57 PHE B CA 1
ATOM 1492 C C . PHE B 1 57 ? 3.176 -6.41 -6.031 1 89.56 57 PHE B C 1
ATOM 1494 O O . PHE B 1 57 ? 3.605 -5.27 -6.223 1 89.56 57 PHE B O 1
ATOM 1501 N N . LEU B 1 58 ? 1.993 -6.754 -6.207 1 85.94 58 LEU B N 1
ATOM 1502 C CA . LEU B 1 58 ? 0.892 -5.809 -6.352 1 85.94 58 LEU B CA 1
ATOM 1503 C C . LEU B 1 58 ? -0.269 -6.184 -5.434 1 85.94 58 LEU B C 1
ATOM 1505 O O . LEU B 1 58 ? -0.46 -7.359 -5.117 1 85.94 58 LEU B O 1
ATOM 1509 N N . ILE B 1 59 ? -0.942 -5.191 -4.922 1 84.56 59 ILE B N 1
ATOM 1510 C CA . ILE B 1 59 ? -2.08 -5.426 -4.035 1 84.56 59 ILE B CA 1
ATOM 1511 C C . ILE B 1 59 ? -3.373 -5.031 -4.746 1 84.56 59 ILE B C 1
ATOM 1513 O O . ILE B 1 59 ? -3.461 -3.953 -5.34 1 84.56 59 ILE B O 1
ATOM 1517 N N . ASP B 1 60 ? -4.262 -5.918 -4.746 1 83.81 60 ASP B N 1
ATOM 1518 C CA . ASP B 1 60 ? -5.586 -5.672 -5.316 1 83.81 60 ASP B CA 1
ATOM 1519 C C . ASP B 1 60 ? -6.672 -6.363 -4.496 1 83.81 60 ASP B C 1
ATOM 1521 O O . ASP B 1 60 ? -6.594 -7.566 -4.238 1 83.81 60 ASP B O 1
ATOM 1525 N N . ASN B 1 61 ? -7.594 -5.586 -4.035 1 80.62 61 ASN B N 1
ATOM 1526 C CA . ASN B 1 61 ? -8.766 -6.094 -3.338 1 80.62 61 ASN B CA 1
ATOM 1527 C C . ASN B 1 61 ? -8.375 -6.941 -2.129 1 80.62 61 ASN B C 1
ATOM 1529 O O . ASN B 1 61 ? -8.906 -8.039 -1.939 1 80.62 61 ASN B O 1
ATOM 1533 N N . GLY B 1 62 ? -7.41 -6.492 -1.396 1 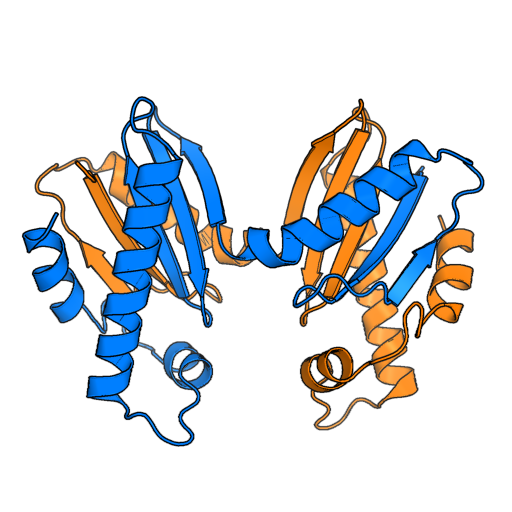81.25 62 GLY B N 1
ATOM 1534 C CA . GLY B 1 62 ? -6.992 -7.141 -0.163 1 81.25 62 GLY B CA 1
ATOM 1535 C C . GLY B 1 62 ? -6.078 -8.328 -0.394 1 81.25 62 GLY B C 1
ATOM 1536 O O . GLY B 1 62 ? -5.711 -9.031 0.552 1 81.25 62 GLY B O 1
ATOM 1537 N N . ILE B 1 63 ? -5.781 -8.594 -1.625 1 90.88 63 ILE B N 1
ATOM 1538 C CA . ILE B 1 63 ? -4.902 -9.703 -1.99 1 90.88 63 ILE B CA 1
ATOM 1539 C C . ILE B 1 63 ? -3.562 -9.156 -2.479 1 90.88 63 ILE B C 1
ATOM 1541 O O . ILE B 1 63 ? -3.521 -8.219 -3.285 1 90.88 63 ILE B O 1
ATOM 1545 N N . ALA B 1 64 ? -2.51 -9.727 -1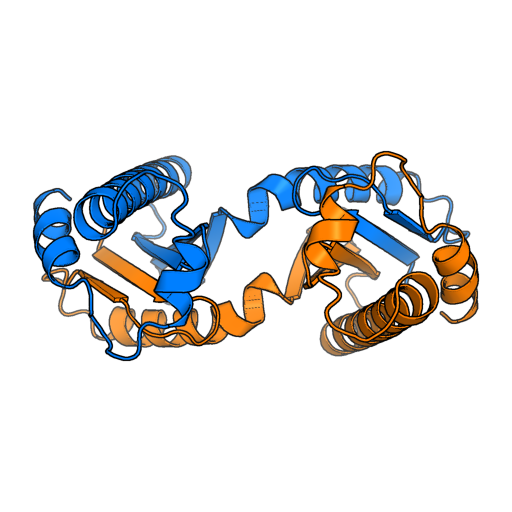.971 1 91 64 ALA B N 1
ATOM 1546 C CA . ALA B 1 64 ? -1.181 -9.445 -2.506 1 91 64 ALA B CA 1
ATOM 1547 C C . ALA B 1 64 ? -0.765 -10.5 -3.523 1 91 64 ALA B C 1
ATOM 1549 O O . ALA B 1 64 ? -0.861 -11.703 -3.256 1 91 64 ALA B O 1
ATOM 1550 N N . TYR B 1 65 ? -0.399 -10.07 -4.684 1 92.88 65 TYR B N 1
ATOM 1551 C CA . TYR B 1 65 ? 0.175 -10.898 -5.738 1 92.88 65 TYR B CA 1
ATOM 1552 C C . TYR B 1 65 ? 1.69 -10.742 -5.793 1 92.88 65 TYR B C 1
ATOM 1554 O O . TYR B 1 65 ? 2.197 -9.641 -6.043 1 92.88 65 TYR B O 1
ATOM 1562 N N . ILE B 1 66 ? 2.34 -11.867 -5.566 1 92.5 66 ILE B N 1
ATOM 1563 C CA . ILE B 1 66 ? 3.793 -11.789 -5.484 1 92.5 66 ILE B CA 1
ATOM 1564 C C . ILE B 1 66 ? 4.418 -12.727 -6.516 1 92.5 66 ILE B C 1
ATOM 1566 O O . ILE B 1 66 ? 3.973 -13.859 -6.684 1 92.5 66 ILE B O 1
ATOM 1570 N N . ALA B 1 67 ? 5.402 -12.234 -7.191 1 93 67 ALA B N 1
ATOM 1571 C CA . ALA B 1 67 ? 6.168 -13.047 -8.133 1 93 67 ALA B CA 1
ATOM 1572 C C . ALA B 1 67 ? 7.668 -12.844 -7.941 1 93 67 ALA B C 1
ATOM 1574 O O . ALA B 1 67 ? 8.117 -11.734 -7.656 1 93 67 ALA B O 1
ATOM 1575 N N . VAL B 1 68 ? 8.367 -13.906 -8.148 1 92.69 68 VAL B N 1
ATOM 1576 C CA . VAL B 1 68 ? 9.805 -13.906 -7.895 1 92.69 68 VAL B CA 1
ATOM 1577 C C . VAL B 1 68 ? 10.562 -14.008 -9.219 1 92.69 68 VAL B C 1
ATOM 1579 O O . VAL B 1 68 ? 10.312 -14.914 -10.016 1 92.69 68 VAL B O 1
ATOM 1582 N N . PHE B 1 69 ? 11.477 -13.086 -9.406 1 92.19 69 PHE B N 1
ATOM 1583 C CA . PHE B 1 69 ? 12.297 -13.047 -10.617 1 92.19 69 PHE B CA 1
ATOM 1584 C C . PHE B 1 69 ? 13.758 -12.797 -10.273 1 92.19 69 PHE B C 1
ATOM 1586 O O . PHE B 1 69 ? 14.062 -12.18 -9.25 1 92.19 69 PHE B O 1
ATOM 1593 N N . PRO B 1 70 ? 14.648 -13.359 -11.078 1 93.19 70 PRO B N 1
ATOM 1594 C CA . PRO B 1 70 ? 16.047 -12.945 -10.906 1 93.19 70 PRO B CA 1
ATOM 1595 C C . PRO B 1 70 ? 16.234 -11.438 -11.039 1 93.19 70 PRO B C 1
ATOM 1597 O O . PRO B 1 70 ? 15.414 -10.758 -11.672 1 93.19 70 PRO B O 1
ATOM 1600 N N . LEU B 1 71 ? 17.328 -10.945 -10.539 1 91.94 71 LEU B N 1
ATOM 1601 C CA . LEU B 1 71 ? 17.625 -9.516 -10.555 1 91.94 71 LEU B CA 1
ATOM 1602 C C . LEU B 1 71 ? 17.734 -9 -11.984 1 91.94 71 LEU B C 1
ATOM 1604 O O . LEU B 1 71 ? 17.469 -7.828 -12.25 1 91.94 71 LEU B O 1
ATOM 1608 N N . SER B 1 72 ? 18.047 -9.805 -12.836 1 92.75 72 SER B N 1
ATOM 1609 C CA . SER B 1 72 ? 18.312 -9.438 -14.219 1 92.75 72 SER B CA 1
ATOM 1610 C C . SER B 1 72 ? 17.031 -9.312 -15.016 1 92.75 72 SER B C 1
ATOM 1612 O O . SER B 1 72 ? 17.031 -8.789 -16.141 1 92.75 72 SER B O 1
ATOM 1614 N N . TYR B 1 73 ? 15.984 -9.82 -14.547 1 93.06 73 TYR B N 1
ATOM 1615 C CA . TYR B 1 73 ? 14.719 -9.828 -15.266 1 93.06 73 TYR B CA 1
ATOM 1616 C C . TYR B 1 73 ? 14.109 -8.43 -15.305 1 93.06 73 TYR B C 1
ATOM 1618 O O . TYR B 1 73 ? 14.047 -7.742 -14.281 1 93.06 73 TYR B O 1
ATOM 1626 N N . PRO B 1 74 ? 13.617 -7.996 -16.406 1 92.31 74 PRO B N 1
ATOM 1627 C CA . PRO B 1 74 ? 13.07 -6.641 -16.531 1 92.31 74 PRO B CA 1
ATOM 1628 C C . PRO B 1 74 ? 11.844 -6.418 -15.641 1 92.31 74 PRO B C 1
ATOM 1630 O O . PRO B 1 74 ? 10.867 -7.164 -15.734 1 92.31 74 PRO B O 1
ATOM 1633 N N . LYS B 1 75 ? 11.914 -5.332 -14.883 1 87.12 75 LYS B N 1
ATOM 1634 C CA . LYS B 1 75 ? 10.859 -5.012 -13.93 1 87.12 75 LYS B CA 1
ATOM 1635 C C . LYS B 1 75 ? 9.516 -4.836 -14.633 1 87.12 75 LYS B C 1
ATOM 1637 O O . LYS B 1 75 ? 8.492 -5.348 -14.172 1 87.12 75 LYS B O 1
ATOM 1642 N N . LYS B 1 76 ? 9.508 -4.188 -15.797 1 87.31 76 LYS B N 1
ATOM 1643 C CA . LYS B 1 76 ? 8.281 -3.932 -16.531 1 87.31 76 LYS B CA 1
ATOM 1644 C C . LYS B 1 76 ? 7.594 -5.234 -16.938 1 87.31 76 LYS B C 1
ATOM 1646 O O . LYS B 1 76 ? 6.367 -5.344 -16.859 1 87.31 76 LYS B O 1
ATOM 1651 N N . LEU B 1 77 ? 8.312 -6.211 -17.312 1 90.12 77 LEU B N 1
ATOM 1652 C CA . LEU B 1 77 ? 7.77 -7.508 -17.703 1 90.12 77 LEU B CA 1
ATOM 1653 C C . LEU B 1 77 ? 7.238 -8.258 -16.484 1 90.12 77 LEU B C 1
ATOM 1655 O O . LEU B 1 77 ? 6.207 -8.93 -16.562 1 90.12 77 LEU B O 1
ATOM 1659 N N . ALA B 1 78 ? 7.941 -8.125 -15.406 1 90.88 78 ALA B N 1
ATOM 1660 C CA . ALA B 1 78 ? 7.496 -8.758 -14.164 1 90.88 78 ALA B CA 1
ATOM 1661 C C . ALA B 1 78 ? 6.129 -8.219 -13.742 1 90.88 78 ALA B C 1
ATOM 1663 O O . ALA B 1 78 ? 5.234 -8.992 -13.398 1 90.88 78 ALA B O 1
ATOM 1664 N N . PHE B 1 79 ? 5.949 -6.914 -13.852 1 89.5 79 PHE B N 1
ATOM 1665 C CA . PHE B 1 79 ? 4.684 -6.316 -13.453 1 89.5 79 PHE B CA 1
ATOM 1666 C C . PHE B 1 79 ? 3.59 -6.629 -14.461 1 89.5 79 PHE B C 1
ATOM 1668 O O . PHE B 1 79 ? 2.424 -6.789 -14.102 1 89.5 79 PHE B O 1
ATOM 1675 N N . LEU B 1 80 ? 3.943 -6.672 -15.695 1 89.44 80 LEU B N 1
ATOM 1676 C CA . LEU B 1 80 ? 2.979 -7.113 -16.703 1 89.44 80 LEU B CA 1
ATOM 1677 C C . LEU B 1 80 ? 2.48 -8.523 -16.391 1 89.44 80 LEU B C 1
ATOM 1679 O O . LEU B 1 80 ? 1.28 -8.789 -16.484 1 89.44 80 LEU B O 1
ATOM 1683 N N . PHE B 1 81 ? 3.438 -9.359 -16.047 1 92.12 81 PHE B N 1
ATOM 1684 C CA . PHE B 1 81 ? 3.123 -10.727 -15.648 1 92.12 81 PHE B CA 1
ATOM 1685 C C . PHE B 1 81 ? 2.193 -10.734 -14.438 1 92.12 81 PHE B C 1
ATOM 1687 O O . PHE B 1 81 ? 1.165 -11.414 -14.445 1 92.12 81 PHE B O 1
ATOM 1694 N N . LEU B 1 82 ? 2.445 -9.953 -13.477 1 91.31 82 LEU B N 1
ATOM 1695 C CA . LEU B 1 82 ? 1.652 -9.898 -12.25 1 91.31 82 LEU B CA 1
ATOM 1696 C C . LEU B 1 82 ? 0.246 -9.383 -12.539 1 91.31 82 LEU B C 1
ATOM 1698 O O . LEU B 1 82 ? -0.733 -9.906 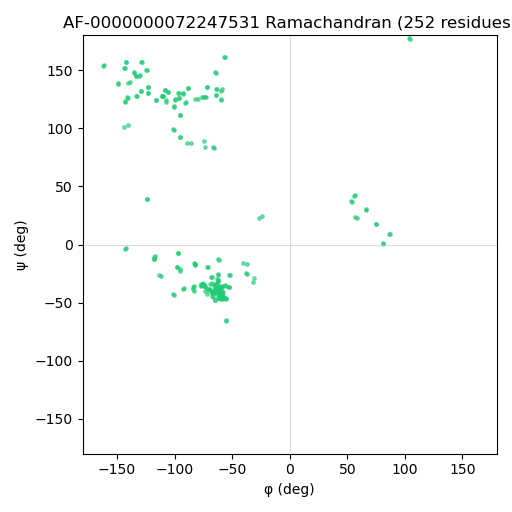-12 1 91.31 82 LEU B O 1
ATOM 1702 N N . ASN B 1 83 ? 0.193 -8.445 -13.359 1 90.06 83 ASN B N 1
ATOM 1703 C CA . ASN B 1 83 ? -1.111 -7.918 -13.75 1 90.06 83 ASN B CA 1
ATOM 1704 C C . ASN B 1 83 ? -1.969 -8.984 -14.43 1 90.06 83 ASN B C 1
ATOM 1706 O O . ASN B 1 83 ? -3.174 -9.062 -14.188 1 90.06 83 ASN B O 1
ATOM 1710 N N . ASP B 1 84 ? -1.288 -9.711 -15.242 1 92.38 84 ASP B N 1
ATOM 1711 C CA . ASP B 1 84 ? -1.992 -10.805 -15.898 1 92.38 84 ASP B CA 1
ATOM 1712 C C . ASP B 1 84 ? -2.508 -11.82 -14.883 1 92.38 84 ASP B C 1
ATOM 1714 O O . ASP B 1 84 ? -3.639 -12.297 -14.992 1 92.38 84 ASP B O 1
ATOM 1718 N N . ILE B 1 85 ? -1.71 -12.188 -13.961 1 92.31 85 ILE B N 1
ATOM 1719 C CA . ILE B 1 85 ? -2.105 -13.117 -12.906 1 92.31 85 ILE B CA 1
ATOM 1720 C C . ILE B 1 85 ? -3.285 -12.547 -12.125 1 92.31 85 ILE B C 1
ATOM 1722 O O . ILE B 1 85 ? -4.246 -13.258 -11.828 1 92.31 85 ILE B O 1
ATOM 1726 N N . CYS B 1 86 ? -3.199 -11.32 -11.758 1 91.94 86 CYS B N 1
ATOM 1727 C CA . CYS B 1 86 ? -4.27 -10.641 -11.039 1 91.94 86 CYS B CA 1
ATOM 1728 C C . CYS B 1 86 ? -5.582 -10.719 -11.805 1 91.94 86 CYS B C 1
ATOM 1730 O O . CYS B 1 86 ? -6.617 -11.078 -11.242 1 91.94 86 CYS B O 1
ATOM 1732 N N . LYS B 1 87 ? -5.465 -10.438 -13.039 1 93.06 87 LYS B N 1
ATOM 1733 C CA . LYS B 1 87 ? -6.652 -10.492 -13.883 1 93.06 87 LYS B CA 1
ATOM 1734 C C . LYS B 1 87 ? -7.242 -11.898 -13.914 1 93.06 87 LYS B C 1
ATOM 1736 O O . LYS B 1 87 ? -8.453 -12.07 -13.781 1 93.06 87 LYS B O 1
ATOM 1741 N N . GLN B 1 88 ? -6.379 -12.828 -14.086 1 93 88 GLN B N 1
ATOM 1742 C CA . GLN B 1 88 ? -6.812 -14.219 -14.133 1 93 88 GLN B CA 1
ATOM 1743 C C . GLN B 1 88 ? -7.453 -14.641 -12.812 1 93 88 GLN B C 1
ATOM 1745 O O . GLN B 1 88 ? -8.469 -15.344 -12.812 1 93 88 GLN B O 1
ATOM 1750 N N . PHE B 1 89 ? -6.902 -14.242 -11.719 1 94.69 89 PHE B N 1
ATOM 1751 C CA . PHE B 1 89 ? -7.441 -14.617 -10.414 1 94.69 89 PHE B CA 1
ATOM 1752 C C . PHE B 1 89 ? -8.781 -13.938 -10.164 1 94.69 89 PHE B C 1
ATOM 1754 O O . PHE B 1 89 ? -9.688 -14.539 -9.586 1 94.69 89 PHE B O 1
ATOM 1761 N N . ASN B 1 90 ? -8.898 -12.703 -10.578 1 92.94 90 ASN B N 1
ATOM 1762 C CA . ASN B 1 90 ? -10.188 -12.023 -10.492 1 92.94 90 ASN B CA 1
ATOM 1763 C C . ASN B 1 90 ? -11.266 -12.766 -11.273 1 92.94 90 ASN B C 1
ATOM 1765 O O . ASN B 1 90 ? -12.398 -12.891 -10.812 1 92.94 90 ASN B O 1
ATOM 1769 N N . GLU B 1 91 ? -10.844 -13.172 -12.445 1 93.12 91 GLU B N 1
ATOM 1770 C CA . GLU B 1 91 ? -11.773 -13.969 -13.242 1 93.12 91 GLU B CA 1
ATOM 1771 C C . GLU B 1 91 ? -12.172 -15.242 -12.508 1 93.12 91 GLU B C 1
ATOM 1773 O O . GLU B 1 91 ? -13.336 -15.648 -12.539 1 93.12 91 GLU B O 1
ATOM 1778 N N . GLU B 1 92 ? -11.188 -15.867 -11.867 1 92.69 92 GLU B N 1
ATOM 1779 C CA . GLU B 1 92 ? -11.453 -17.047 -11.062 1 92.69 92 GLU B CA 1
ATOM 1780 C C . GLU B 1 92 ? -12.453 -16.75 -9.945 1 92.69 92 GLU B C 1
ATOM 1782 O O . GLU B 1 92 ? -13.359 -17.547 -9.688 1 92.69 92 GLU B O 1
ATOM 1787 N N . LEU B 1 93 ? -12.359 -15.641 -9.273 1 93.81 93 LEU B N 1
ATOM 1788 C CA . LEU B 1 93 ? -13.281 -15.234 -8.219 1 93.81 93 LEU B CA 1
ATOM 1789 C C . LEU B 1 93 ? -14.68 -15.008 -8.781 1 93.81 93 LEU B C 1
ATOM 1791 O O . LEU B 1 93 ? -15.68 -15.391 -8.156 1 93.81 93 LEU B O 1
ATOM 1795 N N . MET B 1 94 ? -14.664 -14.445 -9.969 1 93.19 94 MET B N 1
ATOM 1796 C CA . MET B 1 94 ? -15.945 -14.203 -10.625 1 93.19 94 MET B CA 1
ATOM 1797 C C . MET B 1 94 ? -16.656 -15.516 -10.93 1 93.19 94 MET B C 1
ATOM 1799 O O . MET B 1 94 ? -17.875 -15.609 -10.781 1 93.19 94 MET B O 1
ATOM 1803 N N . ILE B 1 95 ? -15.898 -16.406 -11.367 1 92.75 95 ILE B N 1
ATOM 1804 C CA . ILE B 1 95 ? -16.438 -17.719 -11.695 1 92.75 95 ILE B CA 1
ATOM 1805 C C . ILE B 1 95 ? -16.969 -18.391 -10.422 1 92.75 95 ILE B C 1
ATOM 1807 O O . ILE B 1 95 ? -18.047 -18.984 -10.438 1 92.75 95 ILE B O 1
ATOM 1811 N N . GLN B 1 96 ? -16.312 -18.219 -9.336 1 92.31 96 GLN B N 1
ATOM 1812 C CA . GLN B 1 96 ? -16.641 -18.922 -8.102 1 92.31 96 GLN B CA 1
ATOM 1813 C C . GLN B 1 96 ? -17.75 -18.203 -7.344 1 92.31 96 GLN B C 1
ATOM 1815 O O . GLN B 1 96 ? -18.609 -18.844 -6.734 1 92.31 96 GLN B O 1
ATOM 1820 N N . TYR B 1 97 ? -17.719 -16.875 -7.402 1 92.12 97 TYR B N 1
ATOM 1821 C CA . TYR B 1 97 ? -18.609 -16.141 -6.508 1 92.12 97 TYR B CA 1
ATOM 1822 C C . TYR B 1 97 ? -19.609 -15.305 -7.293 1 92.12 97 TYR B C 1
ATOM 1824 O O . TYR B 1 97 ? -20.562 -14.758 -6.723 1 92.12 97 TYR B O 1
ATOM 1832 N N . GLY B 1 98 ? -19.406 -15.156 -8.484 1 89.19 98 GLY B N 1
ATOM 1833 C CA . GLY B 1 98 ? -20.359 -14.422 -9.305 1 89.19 98 GLY B CA 1
ATOM 1834 C C . GLY B 1 98 ? -19.875 -13.023 -9.656 1 89.19 98 GLY B C 1
ATOM 1835 O O . GLY B 1 98 ? -18.766 -12.633 -9.281 1 89.19 98 GLY B O 1
ATOM 1836 N N . THR B 1 99 ? -20.688 -12.289 -10.492 1 84.38 99 THR B N 1
ATOM 1837 C CA . THR B 1 99 ? -20.266 -11.008 -11.031 1 84.38 99 THR B CA 1
ATOM 1838 C C . THR B 1 99 ? -21.172 -9.883 -10.539 1 84.38 99 THR B C 1
ATOM 1840 O O . THR B 1 99 ? -20.859 -8.703 -10.727 1 84.38 99 THR B O 1
ATOM 1843 N N . HIS B 1 100 ? -22.297 -10.156 -9.891 1 76.69 100 HIS B N 1
ATOM 1844 C CA . HIS B 1 100 ? -23.281 -9.141 -9.531 1 76.69 100 HIS B CA 1
ATOM 1845 C C . HIS B 1 100 ? -23.266 -8.859 -8.031 1 76.69 100 HIS B C 1
ATOM 1847 O O . HIS B 1 100 ? -23.438 -9.773 -7.227 1 76.69 100 HIS B O 1
ATOM 1853 N N . SER B 1 101 ? -23.047 -7.605 -7.637 1 80.19 101 SER B N 1
ATOM 1854 C CA . SER B 1 101 ? -23.172 -7.059 -6.289 1 80.19 101 SER B CA 1
ATOM 1855 C C . SER B 1 101 ? -22.266 -7.805 -5.312 1 80.19 101 SER B C 1
ATOM 1857 O O . SER B 1 101 ? -22.625 -8.008 -4.152 1 80.19 101 SER B O 1
ATOM 1859 N N . ILE B 1 102 ? -21.219 -8.453 -5.82 1 77.94 102 ILE B N 1
ATOM 1860 C CA . ILE B 1 102 ? -20.328 -9.211 -4.941 1 77.94 102 ILE B CA 1
ATOM 1861 C C . ILE B 1 102 ? -19.172 -8.328 -4.5 1 77.94 102 ILE B C 1
ATOM 1863 O O . ILE B 1 102 ? -18.547 -7.66 -5.32 1 77.94 102 ILE B O 1
ATOM 1867 N N . ASP B 1 103 ? -18.922 -8.289 -3.244 1 84.12 103 ASP B N 1
ATOM 1868 C CA . ASP B 1 103 ? -17.734 -7.676 -2.67 1 84.12 103 ASP B CA 1
ATOM 1869 C C . ASP B 1 103 ? -16.641 -8.711 -2.439 1 84.12 103 ASP B C 1
ATOM 1871 O O . ASP B 1 103 ? -16.594 -9.352 -1.386 1 84.12 103 ASP B O 1
ATOM 1875 N N . TYR B 1 104 ? -15.781 -8.867 -3.4 1 87.69 104 TYR B N 1
ATOM 1876 C CA . TYR B 1 104 ? -14.75 -9.891 -3.348 1 87.69 104 TYR B CA 1
ATOM 1877 C C . TYR B 1 104 ? -13.82 -9.672 -2.156 1 87.69 104 TYR B C 1
ATOM 1879 O O . TYR B 1 104 ? -13.344 -10.633 -1.549 1 87.69 104 TYR B O 1
ATOM 1887 N N . ARG B 1 105 ? -13.586 -8.414 -1.881 1 83.06 105 ARG B N 1
ATOM 1888 C CA . ARG B 1 105 ? -12.742 -8.109 -0.73 1 83.06 105 ARG B CA 1
ATOM 1889 C C . ARG B 1 105 ? -13.312 -8.719 0.545 1 83.06 105 ARG B C 1
ATOM 1891 O O . ARG B 1 105 ? -12.586 -9.336 1.322 1 83.06 105 ARG B O 1
ATOM 1898 N N . SER B 1 106 ? -14.625 -8.531 0.703 1 85 106 SER B N 1
ATOM 1899 C CA . SER B 1 106 ? -15.289 -9.086 1.877 1 85 106 SER B CA 1
ATOM 1900 C C . SER B 1 106 ? -15.188 -10.609 1.901 1 85 106 SER B C 1
ATOM 1902 O O . SER B 1 106 ? -14.992 -11.211 2.963 1 85 106 SER B O 1
ATOM 1904 N N . ILE B 1 107 ? -15.281 -11.188 0.816 1 90.69 107 ILE B N 1
ATOM 1905 C CA . ILE B 1 107 ? -15.164 -12.641 0.709 1 90.69 107 ILE B CA 1
ATOM 1906 C C . ILE B 1 107 ? -13.758 -13.078 1.099 1 90.69 107 ILE B C 1
ATOM 1908 O O . ILE B 1 107 ? -13.578 -13.992 1.912 1 90.69 107 ILE B O 1
ATOM 1912 N N . ILE B 1 108 ? -12.781 -12.438 0.575 1 92.75 108 ILE B N 1
ATOM 1913 C CA . ILE B 1 108 ? -11.383 -12.758 0.84 1 92.75 108 ILE B CA 1
ATOM 1914 C C . ILE B 1 108 ? -11.094 -12.633 2.336 1 92.75 108 ILE B C 1
ATOM 1916 O O . ILE B 1 108 ? -10.406 -13.469 2.918 1 92.75 108 ILE B O 1
ATOM 1920 N N . GLU B 1 109 ? -11.719 -11.68 2.979 1 88.25 109 GLU B N 1
ATOM 1921 C CA . GLU B 1 109 ? -11.484 -11.406 4.395 1 88.25 109 GLU B CA 1
ATOM 1922 C C . GLU B 1 109 ? -12.086 -12.508 5.27 1 88.25 109 GLU B C 1
ATOM 1924 O O . GLU B 1 109 ? -11.672 -12.688 6.418 1 88.25 109 GLU B O 1
ATOM 1929 N N . THR B 1 110 ? -12.969 -13.219 4.727 1 91.62 110 THR B N 1
ATOM 1930 C CA . THR B 1 110 ? -13.656 -14.227 5.527 1 91.62 110 THR B CA 1
ATOM 1931 C C . THR B 1 110 ? -13.031 -15.602 5.324 1 91.62 110 THR B C 1
ATOM 1933 O O . THR B 1 110 ? -13.375 -16.562 6.027 1 91.62 110 THR B O 1
ATOM 1936 N N . ILE B 1 111 ? -12.156 -15.719 4.445 1 94.12 111 ILE B N 1
ATOM 1937 C CA . ILE B 1 111 ? -11.516 -17 4.176 1 94.12 111 ILE B CA 1
ATOM 1938 C C . ILE B 1 111 ? -10.727 -17.453 5.406 1 94.12 111 ILE B C 1
ATOM 1940 O O . ILE B 1 111 ? -10.016 -16.656 6.023 1 94.12 111 ILE B O 1
ATOM 1944 N N . GLU B 1 112 ? -10.852 -18.672 5.793 1 92.81 112 GLU B N 1
ATOM 1945 C CA . GLU B 1 112 ? -10.211 -19.188 7.004 1 92.81 112 GLU B CA 1
ATOM 1946 C C . GLU B 1 112 ? -9.117 -20.203 6.676 1 92.81 112 GLU B C 1
ATOM 1948 O O . GLU B 1 112 ? -8.156 -20.344 7.426 1 92.81 112 GLU B O 1
ATOM 1953 N N . LYS B 1 113 ? -9.242 -20.875 5.555 1 95.06 113 LYS B N 1
ATOM 1954 C CA . LYS B 1 113 ? -8.328 -21.953 5.223 1 95.06 113 LYS B CA 1
ATOM 1955 C C . LYS B 1 113 ? -7.211 -21.484 4.309 1 95.06 113 LYS B C 1
ATOM 1957 O O . LYS B 1 113 ? -7.465 -20.828 3.297 1 95.06 113 LYS B O 1
ATOM 1962 N N . PRO B 1 114 ? -5.996 -21.812 4.695 1 94.94 114 PRO B N 1
ATOM 1963 C CA . PRO B 1 114 ? -4.918 -21.531 3.75 1 94.94 114 PRO B CA 1
ATOM 1964 C C . PRO B 1 114 ? -5.039 -22.328 2.453 1 94.94 114 PRO B C 1
ATOM 1966 O O . PRO B 1 114 ? -5.621 -23.406 2.443 1 94.94 114 PRO B O 1
ATOM 1969 N N . TYR B 1 115 ? -4.59 -21.75 1.345 1 95.31 115 TYR B N 1
ATOM 1970 C CA . TYR B 1 115 ? -4.523 -22.375 0.034 1 95.31 115 TYR B CA 1
ATOM 1971 C C . TYR B 1 115 ? -5.918 -22.672 -0.505 1 95.31 115 TYR B C 1
ATOM 1973 O O . TYR B 1 115 ? -6.133 -23.672 -1.178 1 95.31 115 TYR B O 1
ATOM 1981 N N . SER B 1 116 ? -6.82 -21.875 -0.121 1 95 116 SER B N 1
ATOM 1982 C CA . SER B 1 116 ? -8.219 -22.062 -0.5 1 95 116 SER B CA 1
ATOM 1983 C C . SER B 1 116 ? -8.398 -21.969 -2.012 1 95 116 SER B C 1
ATOM 1985 O O . SER B 1 116 ? -9.422 -22.375 -2.549 1 95 116 SER B O 1
ATOM 1987 N N . PHE B 1 117 ? -7.43 -21.516 -2.734 1 94.75 117 PHE B N 1
ATOM 1988 C CA . PHE B 1 117 ? -7.512 -21.391 -4.184 1 94.75 117 PHE B CA 1
ATOM 1989 C C . PHE B 1 117 ? -6.375 -22.141 -4.859 1 94.75 117 PHE B C 1
ATOM 1991 O O . PHE B 1 117 ? -5.801 -21.672 -5.84 1 94.75 117 PHE B O 1
ATOM 1998 N N . ILE B 1 118 ? -6.055 -23.234 -4.363 1 91.19 118 ILE B N 1
ATOM 1999 C CA . ILE B 1 118 ? -4.898 -24 -4.812 1 91.19 118 ILE B CA 1
ATOM 2000 C C . ILE B 1 118 ? -5.094 -24.422 -6.27 1 91.19 118 ILE B C 1
ATOM 2002 O O . ILE B 1 118 ? -4.121 -24.562 -7.012 1 91.19 118 ILE B O 1
ATOM 2006 N N . LYS B 1 119 ? -6.301 -24.609 -6.691 1 89.12 119 LYS B N 1
ATOM 2007 C CA . LYS B 1 119 ? -6.59 -25 -8.07 1 89.12 119 LYS B CA 1
ATOM 2008 C C . LYS B 1 119 ? -6.102 -23.938 -9.055 1 89.12 119 LYS B C 1
ATOM 2010 O O . LYS B 1 119 ? -5.629 -24.266 -10.148 1 89.12 119 LYS B O 1
ATOM 2015 N N . PHE B 1 120 ? -6.258 -22.75 -8.672 1 91.75 120 PHE B N 1
ATOM 2016 C CA . PHE B 1 120 ? -5.758 -21.672 -9.5 1 91.75 120 PHE B CA 1
ATOM 2017 C C . PHE B 1 120 ? -4.25 -21.781 -9.688 1 91.75 120 PHE B C 1
ATOM 2019 O O . PHE B 1 120 ? -3.734 -21.516 -10.773 1 91.75 120 PHE B O 1
ATOM 2026 N N . GLY B 1 121 ? -3.533 -22.062 -8.648 1 84.25 121 GLY B N 1
ATOM 2027 C CA . GLY B 1 121 ? -2.086 -22.203 -8.68 1 84.25 121 GLY B CA 1
ATOM 2028 C C . GLY B 1 121 ? -1.619 -23.297 -9.625 1 84.25 121 GLY B C 1
ATOM 2029 O O . GLY B 1 121 ? -0.572 -23.172 -10.266 1 84.25 121 GLY B O 1
ATOM 2030 N N . MET B 1 122 ? -2.301 -24.266 -9.664 1 78.69 122 MET B N 1
ATOM 2031 C CA . MET B 1 122 ? -1.963 -25.391 -10.531 1 78.69 122 MET B CA 1
ATOM 2032 C C . MET B 1 122 ? -2.092 -25.016 -12 1 78.69 122 MET B C 1
ATOM 2034 O O . MET B 1 122 ? -1.287 -25.438 -12.828 1 78.69 122 MET B O 1
ATOM 2038 N N . LEU B 1 123 ? -2.914 -24.125 -12.297 1 70 123 LEU B N 1
ATOM 2039 C CA . LEU B 1 123 ? -3.154 -23.703 -13.68 1 70 123 LEU B CA 1
ATOM 2040 C C . LEU B 1 123 ? -2.129 -22.672 -14.117 1 70 123 LEU B C 1
ATOM 2042 O O . LEU B 1 123 ? -1.627 -22.719 -15.242 1 70 123 LEU B O 1
ATOM 2046 N N . SER B 1 124 ? -1.825 -21.844 -13.211 1 65.69 124 SER B N 1
ATOM 2047 C CA . SER B 1 124 ? -0.918 -20.75 -13.523 1 65.69 124 SER B CA 1
ATOM 2048 C C . SER B 1 124 ? 0.519 -21.234 -13.664 1 65.69 124 SER B C 1
ATOM 2050 O O . SER B 1 124 ? 1.267 -20.75 -14.516 1 65.69 124 SER B O 1
ATOM 2052 N N . ALA B 1 125 ? 0.928 -22.141 -12.805 1 61.09 125 ALA B N 1
ATOM 2053 C CA . ALA B 1 125 ? 2.248 -22.75 -12.906 1 61.09 125 ALA B CA 1
ATOM 2054 C C . ALA B 1 125 ? 2.477 -23.328 -14.297 1 61.09 125 ALA B C 1
ATOM 2056 O O . ALA B 1 125 ? 3.611 -23.375 -14.781 1 61.09 125 ALA B O 1
ATOM 2057 N N . TYR B 1 126 ? 1.403 -23.672 -14.914 1 57.53 126 TYR B N 1
ATOM 2058 C CA . TYR B 1 126 ? 1.52 -24.297 -16.234 1 57.53 126 TYR B CA 1
ATOM 2059 C C . TYR B 1 126 ? 1.698 -23.25 -17.312 1 57.53 126 TYR B C 1
ATOM 2061 O O . TYR B 1 126 ? 2.223 -23.547 -18.391 1 57.53 126 TYR B O 1
ATOM 2069 N N . ILE B 1 127 ? 1.4 -22.141 -16.984 1 55.03 127 ILE B N 1
ATOM 2070 C CA . ILE B 1 127 ? 1.421 -21.172 -18.078 1 55.03 127 ILE B CA 1
ATOM 2071 C C . ILE B 1 127 ? 2.732 -20.391 -18.062 1 55.03 127 ILE B C 1
ATOM 2073 O O . ILE B 1 127 ? 3.211 -19.938 -19.094 1 55.03 127 ILE B O 1
ATOM 2077 N N . TYR B 1 128 ? 3.365 -20.438 -16.922 1 56.47 128 TYR B N 1
ATOM 2078 C CA . TYR B 1 128 ? 4.578 -19.625 -16.953 1 56.47 128 TYR B CA 1
ATOM 2079 C C . TYR B 1 128 ? 5.789 -20.438 -16.516 1 56.47 128 TYR B C 1
ATOM 2081 O O . TYR B 1 128 ? 5.672 -21.359 -15.695 1 56.47 128 TYR B O 1
#

Organism: Plasmodium yoelii yoelii (NCBI:txid73239)

Foldseek 3Di:
DDQKDWDADLQALHTDDIDHRPPPPPVVVVVSSVVSRCSNVPCAWDWDDDPQWIWIWGDDLNDIQTDIGGPPDDSVVVVVLSVVLVVVVVVVCCVVPNDPPDRVSVVVVPDDDPCPPVVSVVVSVVVD/DDQKDWDADLQALHTDDIDHRPPPPVVVVVVSSVVSRCSNVPCAWDWDDDPQWIWIWGDDLNDIQIDIGGPPDDSVVVVVLSVVLVVVVVVVCCVVPNDPPDRVSVVVVPDDDPCPPVVSVVVSVVVD

pLDDT: mean 84.31, std 11.98, range [50.16, 96.19]

Sequence (256 aa):
MCDAVLLCRVSDGLTLVETNSETKNMSHKFELKKLCKKLETFPKLSTIASNQFNYHFLIDNGIAYIAVFPLSYPKKLAFLFLNDICKQFNEELMIQYGTHSIDYRSIIETIEKPYSFIKFGMLSAYIYMCDAVLLCRVSDGLTLVETNSETKNMSHKFELKKLCKKLETFPKLSTIASNQFNYHFLIDNGIAYIAVFPLSYPKKLAFLFLNDICKQFNEELMIQYGTHSIDYRSIIETIEKPYSFIKFGMLSAYIY